Protein AF-V5GPA6-F1 (afdb_monomer_lite)

Radius of gyration: 21.25 Å; chains: 1; bounding box: 55×43×56 Å

Secondary structure (DSSP, 8-state):
-HHHHHHTTSEE-HHHHHHHHHHHHHHHHS-----THHHHHHHHHHHHHHHHHHHHTSS-S---EE-HHHHTTS-HHHHHHHHHHH-S-EE--SPPPTTS-----SSS-EES--SGGGGSHHHHHHHHHHHS----EEEE-TT----S--GGGTT-SEEEEEETTS--EEEEGGGGGGHHHHHTTS-EEEEEE-SSS-----EEEE--S--TT------HHHHHHHT-HHHHHHHHHH-TTTS-EEEE-

Sequence (249 aa):
KHAVTMFEVGKLCDETLDSFLAELEKVSVLDAEGEGEARRFFDHAVILRSTVLALRKLPSPGLDLVRLESLHSLDDATCMRLLQKKYKLLVSMAPLSKEVRPITSLLPPHLGPAVPEVNSLWFKLFLYHMTGYGPPSLLLTKGTTLKQLPRMFLGFTRLLVTSWLHEPAVIPVANILYVNAALQFSPVLIQAYGVHQPAQTYVIPFPLKSDPSTKIKEQPMDLLFKNHQAVRCLGEFVDLDHNCGYLTF

Structure (mmCIF, N/CA/C/O backbone):
data_AF-V5GPA6-F1
#
_entry.id   AF-V5GPA6-F1
#
loop_
_atom_site.group_PDB
_atom_site.id
_atom_site.type_symbol
_atom_site.label_atom_id
_atom_site.label_alt_id
_atom_site.label_comp_id
_atom_site.label_asym_id
_atom_site.label_entity_id
_atom_site.label_seq_id
_atom_site.pdbx_PDB_ins_code
_atom_site.Cartn_x
_atom_site.Cartn_y
_atom_site.Cartn_z
_atom_site.occupancy
_atom_site.B_iso_or_equiv
_atom_site.auth_seq_id
_atom_site.auth_comp_id
_atom_site.auth_asym_id
_atom_site.auth_atom_id
_atom_site.pdbx_PDB_model_num
ATOM 1 N N . LYS A 1 1 ? 2.666 23.229 15.588 1.00 41.00 1 LYS A N 1
ATOM 2 C CA . LYS A 1 1 ? 3.477 23.013 16.819 1.00 41.00 1 LYS A CA 1
ATOM 3 C C . LYS A 1 1 ? 2.686 22.352 17.961 1.00 41.00 1 LYS A C 1
ATOM 5 O O . LYS A 1 1 ? 3.273 21.507 18.609 1.00 41.00 1 LYS A O 1
ATOM 10 N N . HIS A 1 2 ? 1.391 22.641 18.171 1.00 45.56 2 HIS A N 1
ATOM 11 C CA . HIS A 1 2 ? 0.595 22.058 19.276 1.00 45.56 2 HIS A CA 1
ATOM 12 C C . HIS A 1 2 ? 0.147 20.588 19.082 1.00 45.56 2 HIS A C 1
ATOM 14 O O . HIS A 1 2 ? 0.104 19.826 20.042 1.00 45.56 2 HIS A O 1
ATOM 20 N N . ALA A 1 3 ? -0.136 20.149 17.848 1.00 45.59 3 ALA A N 1
ATOM 21 C CA . ALA A 1 3 ? -0.502 18.749 17.582 1.00 45.59 3 ALA A CA 1
ATOM 22 C C . ALA A 1 3 ? 0.648 17.753 17.852 1.00 45.59 3 ALA A C 1
ATOM 24 O O . ALA A 1 3 ? 0.406 16.634 18.293 1.00 45.59 3 ALA A O 1
ATOM 25 N N . VAL A 1 4 ? 1.900 18.178 17.634 1.00 50.91 4 VAL A N 1
ATOM 26 C CA . VAL A 1 4 ? 3.101 17.357 17.878 1.00 50.91 4 VAL A CA 1
ATOM 27 C C . VAL A 1 4 ? 3.295 17.121 19.378 1.00 50.91 4 VAL A C 1
ATOM 29 O O . VAL A 1 4 ? 3.476 15.980 19.787 1.00 50.91 4 VAL A O 1
ATOM 32 N N . THR A 1 5 ? 3.141 18.160 20.206 1.00 51.41 5 THR A N 1
ATOM 33 C CA . THR A 1 5 ? 3.241 18.056 21.673 1.00 51.41 5 THR A CA 1
ATOM 34 C C . THR A 1 5 ? 2.115 17.225 22.292 1.00 51.41 5 THR A C 1
ATOM 36 O O . THR A 1 5 ? 2.311 16.588 23.320 1.00 51.41 5 THR A O 1
ATOM 39 N N . MET A 1 6 ? 0.940 17.156 21.653 1.00 53.59 6 MET A N 1
ATOM 40 C CA . MET A 1 6 ? -0.154 16.288 22.110 1.00 53.59 6 MET A CA 1
ATOM 41 C C . MET A 1 6 ? 0.126 14.789 21.888 1.00 53.59 6 MET A C 1
ATOM 43 O O . MET A 1 6 ? -0.416 13.960 22.613 1.00 53.59 6 MET A O 1
ATOM 47 N N . PHE A 1 7 ? 1.004 14.427 20.944 1.00 53.22 7 PHE A N 1
ATOM 48 C CA . PHE A 1 7 ? 1.391 13.034 20.676 1.00 53.22 7 PHE A CA 1
ATOM 49 C C . PHE A 1 7 ? 2.706 12.612 21.363 1.00 53.22 7 PHE A C 1
ATOM 51 O O . PHE A 1 7 ? 3.092 11.443 21.290 1.00 53.22 7 PHE A O 1
ATOM 58 N N . GLU A 1 8 ? 3.394 13.528 22.057 1.00 55.75 8 GLU A N 1
ATOM 59 C CA . GLU A 1 8 ? 4.650 13.246 22.777 1.00 55.75 8 GLU A CA 1
ATOM 60 C C . GLU A 1 8 ? 4.466 12.244 23.924 1.00 55.75 8 GLU A C 1
ATOM 62 O O . GLU A 1 8 ? 5.378 11.480 24.229 1.00 55.75 8 GLU A O 1
ATOM 67 N N . VAL A 1 9 ? 3.264 12.175 24.504 1.00 59.88 9 VAL A N 1
ATOM 68 C CA . VAL A 1 9 ? 2.923 11.247 25.599 1.00 59.88 9 VAL A CA 1
ATOM 69 C C . VAL A 1 9 ? 2.728 9.803 25.097 1.00 59.88 9 VAL A C 1
ATOM 71 O O . VAL A 1 9 ? 2.604 8.869 25.884 1.00 59.88 9 VAL A O 1
ATOM 74 N N . GLY A 1 10 ? 2.707 9.587 23.776 1.00 71.31 10 GLY A N 1
ATOM 75 C CA . GLY A 1 10 ? 2.611 8.262 23.155 1.00 71.31 10 GLY A CA 1
ATOM 76 C C . GLY A 1 10 ? 1.201 7.661 23.100 1.00 71.31 10 GLY A C 1
ATOM 77 O O . GLY A 1 10 ? 1.005 6.637 22.445 1.00 71.31 10 GLY A O 1
ATOM 78 N N . LYS A 1 11 ? 0.208 8.304 23.724 1.00 84.69 11 LYS A N 1
ATOM 79 C CA . LYS A 1 11 ? -1.209 7.937 23.636 1.00 84.69 11 LYS A CA 1
ATOM 80 C C . LYS A 1 11 ? -2.104 9.180 23.650 1.00 84.69 11 LYS A C 1
ATOM 82 O O . LYS A 1 11 ? -1.973 10.013 24.541 1.00 84.69 11 LYS A O 1
ATOM 87 N N . LEU A 1 12 ? -3.066 9.238 22.731 1.00 86.25 12 LEU A N 1
ATOM 88 C CA . LEU A 1 12 ? -4.236 10.115 22.800 1.00 86.25 12 LEU A CA 1
ATOM 89 C C . LEU A 1 12 ? -5.482 9.277 23.083 1.00 86.25 12 LEU A C 1
ATOM 91 O O . LEU A 1 12 ? -5.714 8.273 22.410 1.00 86.25 12 LEU A O 1
ATOM 95 N N . CYS A 1 13 ? -6.252 9.683 24.089 1.00 86.88 13 CYS A N 1
ATOM 96 C CA . CYS A 1 13 ? -7.505 9.029 24.452 1.00 86.88 13 CYS A CA 1
ATOM 97 C C . CYS A 1 13 ? -8.682 9.652 23.689 1.00 86.88 13 CYS A C 1
ATOM 99 O O . CYS A 1 13 ? -8.580 10.792 23.235 1.00 86.88 13 CYS A O 1
ATOM 101 N N . ASP A 1 14 ? -9.815 8.951 23.632 1.00 85.75 14 ASP A N 1
ATOM 102 C CA . ASP A 1 14 ? -11.047 9.450 22.992 1.00 85.75 14 ASP A CA 1
ATOM 103 C C . ASP A 1 14 ? -11.449 10.866 23.460 1.00 85.75 14 ASP A C 1
ATOM 105 O O . ASP A 1 14 ? -11.796 11.720 22.648 1.00 85.75 14 ASP A O 1
ATOM 109 N N . GLU A 1 15 ? -11.289 11.158 24.755 1.00 86.50 15 GLU A N 1
ATOM 110 C CA . GLU A 1 15 ? -11.633 12.452 25.365 1.00 86.50 15 GLU A CA 1
ATOM 111 C C . GLU A 1 15 ? -10.812 13.635 24.822 1.00 86.50 15 GLU A C 1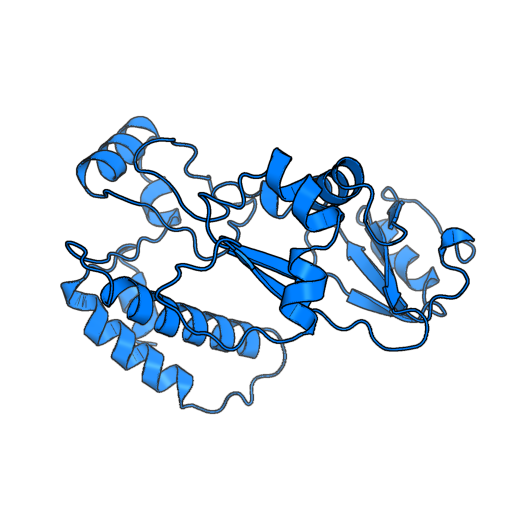
ATOM 113 O O . GLU A 1 15 ? -11.306 14.759 24.740 1.00 86.50 15 GLU A O 1
ATOM 118 N N . THR A 1 16 ? -9.546 13.411 24.452 1.00 86.94 16 THR A N 1
ATOM 119 C CA . THR A 1 16 ? -8.654 14.470 23.943 1.00 86.94 16 THR A CA 1
ATOM 120 C C . THR A 1 16 ? -8.640 14.546 22.418 1.00 86.94 16 THR A C 1
ATOM 122 O O . THR A 1 16 ? -8.023 15.443 21.835 1.00 86.94 16 THR A O 1
ATOM 125 N N . LEU A 1 17 ? -9.350 13.630 21.760 1.00 87.12 17 LEU A N 1
ATOM 126 C CA . LEU A 1 17 ? -9.347 13.457 20.318 1.00 87.12 17 LEU A CA 1
ATOM 127 C C . LEU A 1 17 ? -10.033 14.617 19.588 1.00 87.12 17 LEU A C 1
ATOM 129 O O . LEU A 1 17 ? -9.590 14.994 18.508 1.00 87.12 17 LEU A O 1
ATOM 133 N N . ASP A 1 18 ? -11.049 15.242 20.188 1.00 87.31 18 ASP A N 1
ATOM 134 C CA . ASP A 1 18 ? -11.727 16.413 19.612 1.00 87.31 18 ASP A CA 1
ATOM 135 C C . ASP A 1 18 ? -10.795 17.627 19.489 1.00 87.31 18 ASP A C 1
ATOM 137 O O . ASP A 1 18 ? -10.755 18.284 18.447 1.00 87.31 18 ASP A O 1
ATOM 141 N N . SER A 1 19 ? -9.968 17.873 20.510 1.00 87.00 19 SER A N 1
ATOM 142 C CA . SER A 1 19 ? -8.935 18.918 20.472 1.00 87.00 19 SER A CA 1
ATOM 143 C C . SER A 1 19 ? -7.897 18.627 19.384 1.00 87.00 19 SER A C 1
ATOM 145 O O . SER A 1 19 ? -7.525 19.505 18.603 1.00 87.00 19 SER A O 1
ATOM 147 N N . PHE A 1 20 ? -7.476 17.365 19.271 1.00 85.44 20 PHE A N 1
ATOM 148 C CA . PHE A 1 20 ? -6.543 16.933 18.235 1.00 85.44 20 PHE A CA 1
ATOM 149 C C . PHE A 1 20 ? -7.119 17.096 16.819 1.00 85.44 20 PHE A C 1
ATOM 151 O O . PHE A 1 20 ? -6.431 17.595 15.928 1.00 85.44 20 PHE A O 1
ATOM 158 N N . LEU A 1 21 ? -8.387 16.734 16.605 1.00 87.19 21 LEU A N 1
ATOM 159 C CA . LEU A 1 21 ? -9.072 16.893 15.321 1.00 87.19 21 LEU A CA 1
ATOM 160 C C . LEU A 1 21 ? -9.226 18.366 14.926 1.00 87.19 21 LEU A C 1
ATOM 162 O O . LEU A 1 21 ? -9.038 18.690 13.752 1.00 87.19 21 LEU A O 1
ATOM 166 N N . ALA A 1 22 ? -9.506 19.251 15.887 1.00 85.75 22 ALA A N 1
ATOM 167 C CA . ALA A 1 22 ? -9.566 20.693 15.657 1.00 85.75 22 ALA A CA 1
ATOM 168 C C . ALA A 1 22 ? -8.197 21.273 15.259 1.00 85.75 22 ALA A C 1
ATOM 170 O O . ALA A 1 22 ? -8.113 22.142 14.391 1.00 85.75 22 ALA A O 1
ATOM 171 N N . GLU A 1 23 ? -7.105 20.779 15.848 1.00 83.62 23 GLU A N 1
ATOM 172 C CA . GLU A 1 23 ? -5.751 21.161 15.435 1.00 83.62 23 GLU A CA 1
ATOM 173 C C . GLU A 1 23 ? -5.387 20.613 14.047 1.00 83.62 23 GLU A C 1
ATOM 175 O O . GLU A 1 23 ? -4.811 21.342 13.239 1.00 83.62 23 GLU A O 1
ATOM 180 N N . LEU A 1 24 ? -5.751 19.364 13.732 1.00 82.31 24 LEU A N 1
ATOM 181 C CA . LEU A 1 24 ? -5.548 18.787 12.396 1.00 82.31 24 LEU A CA 1
ATOM 182 C C . LEU A 1 24 ? -6.337 19.534 11.315 1.00 82.31 24 LEU A C 1
ATOM 184 O O . LEU A 1 24 ? -5.858 19.679 10.192 1.00 82.31 24 LEU A O 1
ATOM 188 N N . GLU A 1 25 ? -7.524 20.037 11.643 1.00 81.75 25 GLU A N 1
ATOM 189 C CA . GLU A 1 25 ? -8.343 20.818 10.718 1.00 81.75 25 GLU A CA 1
ATOM 190 C C . GLU A 1 25 ? -7.657 22.123 10.305 1.00 81.75 25 GLU A C 1
ATOM 192 O O . GLU A 1 25 ? -7.614 22.443 9.118 1.00 81.75 25 GLU A O 1
ATOM 197 N N . LYS A 1 26 ? -7.004 22.817 11.243 1.00 78.44 26 LYS A N 1
ATOM 198 C CA . LYS A 1 26 ? -6.210 24.018 10.935 1.00 78.44 26 LYS A CA 1
ATOM 199 C C . LYS A 1 26 ? -5.084 23.715 9.947 1.00 78.44 26 LYS A C 1
ATOM 201 O O . LYS A 1 26 ? -4.825 24.513 9.057 1.00 78.44 26 LYS A O 1
ATOM 206 N N . VAL A 1 27 ? -4.442 22.553 10.078 1.00 69.75 27 VAL A N 1
ATOM 207 C CA . VAL A 1 27 ? -3.374 22.100 9.170 1.00 69.75 27 VAL A CA 1
ATOM 208 C C . VAL A 1 27 ? -3.927 21.745 7.785 1.00 69.75 27 VAL A C 1
ATOM 210 O O . VAL A 1 27 ? -3.243 21.967 6.797 1.00 69.75 27 VAL A O 1
ATOM 213 N N . SER A 1 28 ? -5.165 21.247 7.693 1.00 61.53 28 SER A N 1
ATOM 214 C CA . SER A 1 28 ? -5.804 20.918 6.408 1.00 61.53 28 SER A CA 1
ATOM 215 C C . SER A 1 28 ? -6.277 22.131 5.598 1.00 61.53 28 SER A C 1
ATOM 217 O O . SER A 1 28 ? -6.467 22.014 4.392 1.00 61.53 28 SER A O 1
ATOM 219 N N . VAL A 1 29 ? -6.477 23.280 6.254 1.00 58.72 29 VAL A N 1
ATOM 220 C CA . VAL A 1 29 ? -6.952 24.530 5.629 1.00 58.72 29 VAL A CA 1
ATOM 221 C C . VAL A 1 29 ? -5.792 25.430 5.186 1.00 58.72 29 VAL A C 1
ATOM 223 O O . VAL A 1 29 ? -5.964 26.255 4.295 1.00 58.72 29 VAL A O 1
ATOM 226 N N . LEU A 1 30 ? -4.610 25.274 5.788 1.00 56.81 30 LEU A N 1
ATOM 227 C CA . LEU A 1 30 ? -3.414 26.035 5.433 1.00 56.81 30 LEU A CA 1
ATOM 228 C C . LEU A 1 30 ? -2.749 25.407 4.200 1.00 56.81 30 LEU A C 1
ATOM 230 O O . LEU A 1 30 ? -2.071 24.392 4.317 1.00 56.81 30 LEU A O 1
ATOM 234 N N . ASP A 1 31 ? -3.008 26.013 3.042 1.00 53.94 31 ASP A N 1
ATOM 235 C CA . ASP A 1 31 ? -2.318 25.901 1.753 1.00 53.94 31 ASP A CA 1
ATOM 236 C C . ASP A 1 31 ? -1.343 24.721 1.588 1.00 53.94 31 ASP A C 1
ATOM 238 O O . ASP A 1 31 ? -0.191 24.737 2.029 1.00 53.94 31 ASP A O 1
ATOM 242 N N . ALA A 1 32 ? -1.791 23.717 0.829 1.00 53.75 32 ALA A N 1
ATOM 243 C CA . ALA A 1 32 ? -0.979 22.624 0.297 1.00 53.75 32 ALA A CA 1
ATOM 244 C C . ALA A 1 32 ? -0.010 23.097 -0.816 1.00 53.75 32 ALA A C 1
ATOM 246 O O . ALA A 1 32 ? 0.116 22.455 -1.857 1.00 53.75 32 ALA A O 1
ATOM 247 N N . GLU A 1 33 ? 0.689 24.213 -0.598 1.00 53.75 33 GLU A N 1
ATOM 248 C CA . GLU A 1 33 ? 1.762 24.739 -1.457 1.00 53.75 33 GLU A CA 1
ATOM 249 C C . GLU A 1 33 ? 3.128 24.088 -1.159 1.00 53.75 33 GLU A C 1
ATOM 251 O O . GLU A 1 33 ? 4.176 24.552 -1.598 1.00 53.75 33 GLU A O 1
ATOM 256 N N . GLY A 1 34 ? 3.147 22.988 -0.403 1.00 55.41 34 GLY A N 1
ATOM 257 C CA . GLY A 1 34 ? 4.349 22.181 -0.223 1.00 55.41 34 GLY A CA 1
ATOM 258 C C . GLY A 1 34 ? 4.622 21.312 -1.453 1.00 55.41 34 GLY A C 1
ATOM 259 O O . GLY A 1 34 ? 3.761 20.546 -1.881 1.00 55.41 34 GLY A O 1
ATOM 260 N N . GLU A 1 35 ? 5.837 21.361 -1.995 1.00 56.78 35 GLU A N 1
ATOM 261 C CA . GLU A 1 35 ? 6.323 20.349 -2.938 1.00 56.78 35 GLU A CA 1
ATOM 262 C C . GLU A 1 35 ? 6.959 19.164 -2.184 1.00 56.78 35 GLU A C 1
ATOM 264 O O . GLU A 1 35 ? 7.537 19.315 -1.105 1.00 56.78 35 GLU A O 1
ATOM 269 N N . GLY A 1 36 ? 6.860 17.956 -2.746 1.00 69.44 36 GLY A N 1
ATOM 270 C CA . GLY A 1 36 ? 7.581 16.780 -2.246 1.00 69.44 36 GLY A CA 1
ATOM 271 C C . GLY A 1 36 ? 7.049 16.193 -0.930 1.00 69.44 36 GLY A C 1
ATOM 272 O O . GLY A 1 36 ? 5.864 15.884 -0.804 1.00 69.44 36 GLY A O 1
ATOM 273 N N . GLU A 1 37 ? 7.946 15.962 0.032 1.00 65.44 37 GLU A N 1
ATOM 274 C CA . GLU A 1 37 ? 7.661 15.240 1.285 1.00 65.44 37 GLU A CA 1
ATOM 275 C C . GLU A 1 37 ? 6.663 15.973 2.187 1.00 65.44 37 GLU A C 1
ATOM 277 O O . GLU A 1 37 ? 5.815 15.335 2.808 1.00 65.44 37 GLU A O 1
ATOM 282 N N . ALA A 1 38 ? 6.701 17.309 2.207 1.00 68.56 38 ALA A N 1
ATOM 283 C CA . ALA A 1 38 ? 5.784 18.118 3.005 1.00 68.56 38 ALA A CA 1
ATOM 284 C C . ALA A 1 38 ? 4.322 17.835 2.634 1.00 68.56 38 ALA A C 1
ATOM 286 O O . ALA A 1 38 ? 3.507 17.560 3.513 1.00 68.56 38 ALA A O 1
ATOM 287 N N . ARG A 1 39 ? 4.008 17.797 1.331 1.00 73.75 39 ARG A N 1
ATOM 288 C CA . ARG A 1 39 ? 2.668 17.463 0.825 1.00 73.75 39 ARG A CA 1
ATOM 289 C C . ARG A 1 39 ? 2.192 16.093 1.285 1.00 73.75 39 ARG A C 1
ATOM 291 O O . ARG A 1 39 ? 1.044 15.955 1.684 1.00 73.75 39 ARG A O 1
ATOM 298 N N . ARG A 1 40 ? 3.082 15.096 1.290 1.00 73.88 40 ARG A N 1
ATOM 299 C CA . ARG A 1 40 ? 2.743 13.742 1.751 1.00 73.88 40 ARG A CA 1
ATOM 300 C C . ARG A 1 40 ? 2.322 13.751 3.217 1.00 73.88 40 ARG A C 1
ATOM 302 O O . ARG A 1 40 ? 1.331 13.121 3.568 1.00 73.88 40 ARG A O 1
ATOM 309 N N . PHE A 1 41 ? 3.027 14.495 4.071 1.00 75.25 41 PHE A N 1
ATOM 310 C CA . PHE A 1 41 ? 2.633 14.636 5.475 1.00 75.25 41 PHE A CA 1
ATOM 311 C C . PHE A 1 41 ? 1.266 15.312 5.634 1.00 75.25 41 PHE A C 1
ATOM 313 O O . PHE A 1 41 ? 0.487 14.888 6.489 1.00 75.25 41 PHE A O 1
ATOM 320 N N . PHE A 1 42 ? 0.941 16.301 4.794 1.00 79.00 42 PHE A N 1
ATOM 321 C CA . PHE A 1 42 ? -0.400 16.895 4.758 1.00 79.00 42 PHE A CA 1
ATOM 322 C C . PHE A 1 42 ? -1.464 15.878 4.338 1.00 79.00 42 PHE A C 1
ATOM 324 O O . PHE A 1 42 ? -2.462 15.720 5.042 1.00 79.00 42 PHE A O 1
ATOM 331 N N . ASP A 1 43 ? -1.231 15.133 3.256 1.00 78.69 43 ASP A N 1
ATOM 332 C CA . ASP A 1 43 ? -2.151 14.093 2.785 1.00 78.69 43 ASP A CA 1
ATOM 333 C C . ASP A 1 43 ? -2.385 13.036 3.879 1.00 78.69 43 ASP A C 1
ATOM 335 O O . ASP A 1 43 ? -3.525 12.674 4.175 1.00 78.69 43 ASP A O 1
ATOM 339 N N . HIS A 1 44 ? -1.324 12.599 4.566 1.00 82.00 44 HIS A N 1
ATOM 340 C CA . HIS A 1 44 ? -1.425 11.683 5.703 1.00 82.00 44 HIS A CA 1
ATOM 341 C C . HIS A 1 44 ? -2.231 12.268 6.868 1.00 82.00 44 HIS A C 1
ATOM 343 O O . HIS A 1 44 ? -3.049 11.558 7.452 1.00 82.00 44 HIS A O 1
ATOM 349 N N . ALA A 1 45 ? -2.049 13.549 7.198 1.00 82.38 45 ALA A N 1
ATOM 350 C CA . ALA A 1 45 ? -2.807 14.221 8.252 1.00 82.38 45 ALA A CA 1
ATOM 351 C C . ALA A 1 45 ? -4.308 14.303 7.920 1.00 82.38 45 ALA A C 1
ATOM 353 O O . ALA A 1 45 ? -5.153 14.031 8.777 1.00 82.38 45 ALA A O 1
ATOM 354 N N . VAL A 1 46 ? -4.648 14.612 6.665 1.00 83.62 46 VAL A N 1
ATOM 355 C CA . VAL A 1 46 ? -6.035 14.647 6.176 1.00 83.62 46 VAL A CA 1
ATOM 356 C C . VAL A 1 46 ? -6.661 13.252 6.210 1.00 83.62 46 VAL A C 1
ATOM 358 O O . VAL A 1 46 ? -7.782 13.092 6.700 1.00 83.62 46 VAL A O 1
ATOM 361 N N . ILE A 1 47 ? -5.941 12.226 5.746 1.00 85.19 47 ILE A N 1
ATOM 362 C CA . ILE A 1 47 ? -6.405 10.832 5.771 1.00 85.19 47 ILE A CA 1
ATOM 363 C C . ILE A 1 47 ? -6.606 10.355 7.213 1.00 85.19 47 ILE A C 1
ATOM 365 O O . ILE A 1 47 ? -7.635 9.744 7.513 1.00 85.19 47 ILE A O 1
ATOM 369 N N . LEU A 1 48 ? -5.676 10.667 8.121 1.00 86.94 48 LEU A N 1
ATOM 370 C CA . LEU A 1 48 ? -5.795 10.354 9.545 1.00 86.94 48 LEU A CA 1
ATOM 371 C C . LEU A 1 48 ? -7.050 10.995 10.145 1.00 86.94 48 LEU A C 1
ATOM 373 O O . LEU A 1 48 ? -7.850 10.293 10.761 1.00 86.94 48 LEU A O 1
ATOM 377 N N . ARG A 1 49 ? -7.278 12.294 9.906 1.00 87.31 49 ARG A N 1
ATOM 378 C CA . ARG A 1 49 ? -8.476 13.010 10.377 1.00 87.31 49 ARG A CA 1
ATOM 379 C C . ARG A 1 49 ? -9.758 12.342 9.880 1.00 87.31 49 ARG A C 1
ATOM 381 O O . ARG A 1 49 ? -10.639 12.027 10.678 1.00 87.31 49 ARG A O 1
ATOM 388 N N . SER A 1 50 ? -9.856 12.100 8.574 1.00 87.81 50 SER A N 1
ATOM 389 C CA . SER A 1 50 ? -11.018 11.448 7.959 1.00 87.81 50 SER A CA 1
ATOM 390 C C . SER A 1 50 ? -11.258 10.045 8.515 1.00 87.81 50 SER A C 1
ATOM 392 O O . SER A 1 50 ? -12.402 9.677 8.774 1.00 87.81 50 SER A O 1
ATOM 394 N N . THR A 1 51 ? -10.191 9.281 8.756 1.00 87.94 51 THR A N 1
ATOM 395 C CA . THR A 1 51 ? -10.284 7.920 9.301 1.00 87.94 51 THR A CA 1
ATOM 396 C C . THR A 1 51 ? -10.753 7.927 10.749 1.00 87.94 51 THR A C 1
ATOM 398 O O . THR A 1 51 ? -11.674 7.193 11.092 1.00 87.94 51 THR A O 1
ATOM 401 N N . VAL A 1 52 ? -10.194 8.802 11.587 1.00 89.75 52 VAL A N 1
ATOM 402 C CA . VAL A 1 52 ? -10.625 8.977 12.980 1.00 89.75 52 VAL A CA 1
ATOM 403 C C . VAL A 1 52 ? -12.107 9.358 13.045 1.00 89.75 52 VAL A C 1
ATOM 405 O O . VAL A 1 52 ? -12.872 8.750 13.793 1.00 89.75 52 VAL A O 1
ATOM 408 N N . LEU A 1 53 ? -12.543 10.309 12.213 1.00 89.25 53 LEU A N 1
ATOM 409 C CA . LEU A 1 53 ? -13.951 10.705 12.121 1.00 89.25 53 LEU A CA 1
ATOM 410 C C . LEU A 1 53 ? -14.854 9.562 11.643 1.00 89.25 53 LEU A C 1
ATOM 412 O O . LEU A 1 53 ? -15.975 9.434 12.126 1.00 89.25 53 LEU A O 1
ATOM 416 N N . ALA A 1 54 ? -14.399 8.739 10.696 1.00 88.19 54 ALA A N 1
ATOM 417 C CA . ALA A 1 54 ? -15.155 7.587 10.215 1.00 88.19 54 ALA A CA 1
ATOM 418 C C . ALA A 1 54 ? -15.288 6.501 11.293 1.00 88.19 54 ALA A C 1
ATOM 420 O O . ALA A 1 54 ? -16.390 6.008 11.524 1.00 88.19 54 ALA A O 1
ATOM 421 N N . LEU A 1 55 ? -14.198 6.178 11.994 1.00 87.88 55 LEU A N 1
ATOM 422 C CA . LEU A 1 55 ? -14.189 5.178 13.062 1.00 87.88 55 LEU A CA 1
ATOM 423 C C . LEU A 1 55 ? -15.076 5.589 14.245 1.00 87.88 55 LEU A C 1
ATOM 425 O O . LEU A 1 55 ? -15.800 4.750 14.769 1.00 87.88 55 LEU A O 1
ATOM 429 N N . ARG A 1 56 ? -15.109 6.876 14.618 1.00 88.50 56 ARG A N 1
ATOM 430 C CA . ARG A 1 56 ? -15.990 7.374 15.696 1.00 88.50 56 ARG A CA 1
ATOM 431 C C . ARG A 1 56 ? -17.480 7.333 15.358 1.00 88.50 56 ARG A C 1
ATOM 433 O O . ARG A 1 56 ? -18.301 7.352 16.267 1.00 88.50 56 ARG A O 1
ATOM 440 N N . LYS A 1 57 ? -17.854 7.265 14.074 1.00 87.31 57 LYS A N 1
ATOM 441 C CA . LYS A 1 57 ? -19.261 7.064 13.673 1.00 87.31 57 LYS A CA 1
ATOM 442 C C . LYS A 1 57 ? -19.739 5.636 13.932 1.00 87.31 57 LYS A C 1
ATOM 444 O O . LYS A 1 57 ? -20.945 5.403 13.948 1.00 87.31 57 LYS A O 1
ATOM 449 N N . LEU A 1 58 ? -18.820 4.684 14.097 1.00 84.88 58 LEU A N 1
ATOM 450 C CA . LEU A 1 58 ? -19.169 3.312 14.437 1.00 84.88 58 LEU A CA 1
ATOM 451 C C . LEU A 1 58 ? -19.607 3.240 15.908 1.00 84.88 58 LEU A C 1
ATOM 453 O O . LEU A 1 58 ? -19.020 3.921 16.752 1.00 84.88 58 LEU A O 1
ATOM 457 N N . PRO A 1 59 ? -20.592 2.390 16.244 1.00 80.62 59 PRO A N 1
ATOM 458 C CA . PRO A 1 59 ? -21.006 2.167 17.624 1.00 80.62 59 PRO A CA 1
ATOM 459 C C . PRO A 1 59 ? -19.877 1.454 18.383 1.00 80.62 59 PRO A C 1
ATOM 461 O O . PRO A 1 59 ? -19.780 0.228 18.395 1.00 80.62 59 PRO A O 1
ATOM 464 N N . SER A 1 60 ? -18.983 2.235 18.985 1.00 79.75 60 SER A N 1
ATOM 465 C CA . SER A 1 60 ? -17.774 1.765 19.660 1.00 79.75 60 SER A CA 1
ATOM 466 C C . SER A 1 60 ? -17.628 2.432 21.035 1.00 79.75 60 SER A C 1
ATOM 468 O O . SER A 1 60 ? -18.158 3.521 21.245 1.00 79.75 60 SER A O 1
ATOM 470 N N . PRO A 1 61 ? -16.942 1.789 22.000 1.00 79.69 61 PRO A N 1
ATOM 471 C CA . PRO A 1 61 ? -16.784 2.320 23.357 1.00 79.69 61 PRO A CA 1
ATOM 472 C C . PRO A 1 61 ? -15.787 3.492 23.466 1.00 79.69 61 PRO A C 1
ATOM 474 O O . PRO A 1 61 ? -15.525 3.938 24.579 1.00 79.69 61 PRO A O 1
ATOM 477 N N . GLY A 1 62 ? -15.213 3.951 22.349 1.00 87.56 62 GLY A N 1
ATOM 478 C CA . GLY A 1 62 ? -14.194 5.002 22.282 1.00 87.56 62 GLY A CA 1
ATOM 479 C C . GLY A 1 62 ? -13.042 4.626 21.346 1.00 87.56 62 GLY A C 1
ATOM 480 O O . GLY A 1 62 ? -12.839 3.446 21.039 1.00 87.56 62 GLY A O 1
ATOM 481 N N . LEU A 1 63 ? -12.291 5.630 20.889 1.00 91.12 63 LEU A N 1
ATOM 482 C CA . LEU A 1 63 ? -11.136 5.471 20.008 1.00 91.12 63 LEU A CA 1
ATOM 483 C C . LEU A 1 63 ? -9.884 6.104 20.623 1.00 91.12 63 LEU A C 1
ATOM 485 O O . LEU A 1 63 ? -9.851 7.301 20.889 1.00 91.12 63 LEU A O 1
ATOM 489 N N . ASP A 1 64 ? -8.823 5.311 20.751 1.00 91.19 64 ASP A N 1
ATOM 490 C CA . ASP A 1 64 ? -7.522 5.785 21.218 1.00 91.19 64 ASP A CA 1
ATOM 491 C C . ASP A 1 64 ? -6.492 5.714 20.083 1.00 91.19 64 ASP A C 1
ATOM 493 O O . ASP A 1 64 ? -6.424 4.724 19.351 1.00 91.19 64 ASP A O 1
ATOM 497 N N . LEU A 1 65 ? -5.642 6.736 19.967 1.00 89.44 65 LEU A N 1
ATOM 498 C CA . LEU A 1 65 ? -4.473 6.712 19.086 1.00 89.44 65 LEU A CA 1
ATOM 499 C C . LEU A 1 65 ? -3.234 6.391 19.916 1.00 89.44 65 LEU A C 1
ATOM 501 O O . LEU A 1 65 ? -2.901 7.113 20.856 1.00 89.44 65 LEU A O 1
ATOM 505 N N . VAL A 1 66 ? -2.538 5.312 19.564 1.00 86.56 66 VAL A N 1
ATOM 506 C CA . VAL A 1 66 ? -1.341 4.855 20.278 1.00 86.56 66 VAL A CA 1
ATOM 507 C C . VAL A 1 66 ? -0.144 4.904 19.347 1.00 86.56 66 VAL A C 1
ATOM 509 O O . VAL A 1 66 ? -0.168 4.365 18.242 1.00 86.56 66 VAL A O 1
ATOM 512 N N . ARG A 1 67 ? 0.930 5.524 19.824 1.00 83.69 67 ARG A N 1
ATOM 513 C CA . ARG A 1 67 ? 2.228 5.515 19.168 1.00 83.69 67 ARG A CA 1
ATOM 514 C C . ARG A 1 67 ? 2.929 4.191 19.458 1.00 83.69 67 ARG A C 1
ATOM 516 O O . ARG A 1 67 ? 3.217 3.899 20.619 1.00 83.69 67 ARG A O 1
ATOM 523 N N . LEU A 1 68 ? 3.247 3.408 18.432 1.00 79.69 68 LEU A N 1
ATOM 524 C CA . LEU A 1 68 ? 3.821 2.073 18.623 1.00 79.69 68 LEU A CA 1
ATOM 525 C C . LEU A 1 68 ? 5.199 2.114 19.311 1.00 79.69 68 LEU A C 1
ATOM 527 O O . LEU A 1 68 ? 5.502 1.255 20.140 1.00 79.69 68 LEU A O 1
ATOM 531 N N . GLU A 1 69 ? 6.002 3.154 19.078 1.00 80.50 69 GLU A N 1
ATOM 532 C CA . GLU A 1 69 ? 7.295 3.343 19.750 1.00 80.50 69 GLU A CA 1
ATOM 533 C C . GLU A 1 69 ? 7.151 3.525 21.267 1.00 80.50 69 GLU A C 1
ATOM 535 O O . GLU A 1 69 ? 8.042 3.135 22.015 1.00 80.50 69 GLU A O 1
ATOM 540 N N . SER A 1 70 ? 6.018 4.044 21.757 1.00 82.50 70 SER A N 1
ATOM 541 C CA . SER A 1 70 ? 5.795 4.175 23.206 1.00 82.50 70 SER A CA 1
ATOM 542 C C . SER A 1 70 ? 5.680 2.815 23.906 1.00 82.50 70 SER A C 1
ATOM 544 O O . SER A 1 70 ? 6.078 2.667 25.064 1.00 82.50 70 SER A O 1
ATOM 546 N N . LEU A 1 71 ? 5.212 1.797 23.176 1.00 81.56 71 LEU A N 1
ATOM 547 C CA . LEU A 1 71 ? 5.070 0.429 23.668 1.00 81.56 71 LEU A CA 1
ATOM 548 C C . LEU A 1 71 ? 6.395 -0.343 23.670 1.00 81.56 71 LEU A C 1
ATOM 550 O O . LEU A 1 71 ? 6.477 -1.373 24.328 1.00 81.56 71 LEU A O 1
ATOM 554 N N . HIS A 1 72 ? 7.441 0.151 22.994 1.00 79.31 72 HIS A N 1
ATOM 555 C CA . HIS A 1 72 ? 8.750 -0.519 22.947 1.00 79.31 72 HIS A CA 1
ATOM 556 C C . HIS A 1 72 ? 9.478 -0.516 24.297 1.00 79.31 72 HIS A C 1
ATOM 558 O O . HIS A 1 72 ? 10.398 -1.302 24.499 1.00 79.31 72 HIS A O 1
ATOM 564 N N . SER A 1 73 ? 9.070 0.358 25.221 1.00 80.19 73 SER A N 1
ATOM 565 C CA . SER A 1 73 ? 9.576 0.359 26.597 1.00 80.19 73 SER A CA 1
ATOM 566 C C . SER A 1 73 ? 9.126 -0.867 27.405 1.00 80.19 73 SER A C 1
ATOM 568 O O . SER A 1 73 ? 9.721 -1.170 28.438 1.00 80.19 73 SER A O 1
ATOM 570 N N . LEU A 1 74 ? 8.085 -1.568 26.944 1.00 83.75 74 LEU A N 1
ATOM 571 C CA . LEU A 1 74 ? 7.520 -2.746 27.590 1.00 83.75 74 LEU A CA 1
ATOM 572 C C . LEU A 1 74 ? 8.083 -4.029 26.970 1.00 83.75 74 LEU A C 1
ATOM 574 O O . LEU A 1 74 ? 8.366 -4.097 25.774 1.00 83.75 74 LEU A O 1
ATOM 578 N N . ASP A 1 75 ? 8.182 -5.081 27.779 1.00 86.12 75 ASP A N 1
ATOM 579 C CA . ASP A 1 75 ? 8.385 -6.434 27.272 1.00 86.12 75 ASP A CA 1
ATOM 580 C C . ASP A 1 75 ? 7.134 -6.939 26.529 1.00 86.12 75 ASP A C 1
ATOM 582 O O . ASP A 1 75 ? 6.013 -6.479 26.773 1.00 86.12 75 ASP A O 1
ATOM 586 N N . ASP A 1 76 ? 7.316 -7.918 25.639 1.00 83.62 76 ASP A N 1
ATOM 587 C CA . ASP A 1 76 ? 6.235 -8.435 24.787 1.00 83.62 76 ASP A CA 1
ATOM 588 C C . ASP A 1 76 ? 5.041 -8.947 25.586 1.00 83.62 76 ASP A C 1
ATOM 590 O O . ASP A 1 76 ? 3.896 -8.661 25.237 1.00 83.62 76 ASP A O 1
ATOM 594 N N . ALA A 1 77 ? 5.284 -9.675 26.678 1.00 87.19 77 ALA A N 1
ATOM 595 C CA . ALA A 1 77 ? 4.211 -10.255 27.474 1.00 87.19 77 ALA A CA 1
ATOM 596 C C . ALA A 1 77 ? 3.376 -9.158 28.152 1.00 87.19 77 ALA A C 1
ATOM 598 O O . ALA A 1 77 ? 2.141 -9.211 28.145 1.00 87.19 77 ALA A O 1
ATOM 599 N N . THR A 1 78 ? 4.030 -8.129 28.694 1.00 88.38 78 THR A N 1
ATOM 600 C CA . THR A 1 78 ? 3.345 -6.979 29.294 1.00 88.38 78 THR A CA 1
ATOM 601 C C . THR A 1 78 ? 2.605 -6.144 28.259 1.00 88.38 78 THR A C 1
ATOM 603 O O . THR A 1 78 ? 1.444 -5.796 28.498 1.00 88.38 78 THR A O 1
ATOM 606 N N . CYS A 1 79 ? 3.232 -5.852 27.117 1.00 87.88 79 CYS A N 1
ATOM 607 C CA . CYS A 1 79 ? 2.608 -5.128 26.011 1.00 87.88 79 CYS A CA 1
ATOM 608 C C . CYS A 1 79 ? 1.340 -5.853 25.548 1.00 87.88 79 CYS A C 1
ATOM 610 O O . CYS A 1 79 ? 0.256 -5.267 25.513 1.00 87.88 79 CYS A O 1
ATOM 612 N N . MET A 1 80 ? 1.439 -7.163 25.321 1.00 87.06 80 MET A N 1
ATOM 613 C CA . MET A 1 80 ? 0.311 -7.971 24.880 1.00 87.06 80 MET A CA 1
ATOM 614 C C . MET A 1 80 ? -0.833 -8.005 25.888 1.00 87.06 80 MET A C 1
ATOM 616 O O . MET A 1 80 ? -1.991 -7.791 25.526 1.00 87.06 80 MET A O 1
ATOM 620 N N . ARG A 1 81 ? -0.519 -8.200 27.172 1.00 89.00 81 ARG A N 1
ATOM 621 C CA . ARG A 1 81 ? -1.520 -8.179 28.244 1.00 89.00 81 ARG A CA 1
ATOM 622 C C . ARG A 1 81 ? -2.212 -6.819 28.353 1.00 89.00 81 ARG A C 1
ATOM 624 O O . ARG A 1 81 ? -3.411 -6.764 28.621 1.00 89.00 81 ARG A O 1
ATOM 631 N N . LEU A 1 82 ? -1.477 -5.722 28.158 1.00 89.62 82 LEU A N 1
ATOM 632 C CA . LEU A 1 82 ? -2.039 -4.372 28.153 1.00 89.62 82 LEU A CA 1
ATOM 633 C C . LEU A 1 82 ? -3.008 -4.192 26.985 1.00 89.62 82 LEU A C 1
ATOM 635 O O . LEU A 1 82 ? -4.128 -3.727 27.208 1.00 89.62 82 LEU A O 1
ATOM 639 N N . LEU A 1 83 ? -2.594 -4.575 25.774 1.00 89.50 83 LEU A N 1
ATOM 640 C CA . LEU A 1 83 ? -3.411 -4.439 24.570 1.00 89.50 83 LEU A CA 1
ATOM 641 C C . LEU A 1 83 ? -4.701 -5.256 24.680 1.00 89.50 83 LEU A C 1
ATOM 643 O O . LEU A 1 83 ? -5.777 -4.705 24.477 1.00 89.50 83 LEU A O 1
ATOM 647 N N . GLN A 1 84 ? -4.610 -6.519 25.104 1.00 90.56 84 GLN A N 1
ATOM 648 C CA . GLN A 1 84 ? -5.767 -7.403 25.298 1.00 90.56 84 GLN A CA 1
ATOM 649 C C . GLN A 1 84 ? -6.737 -6.905 26.368 1.00 90.56 84 GLN A C 1
ATOM 651 O O . GLN A 1 84 ? -7.946 -7.077 26.244 1.00 90.56 84 GLN A O 1
ATOM 656 N N . LYS A 1 85 ? -6.217 -6.294 27.438 1.00 90.88 85 LYS A N 1
ATOM 657 C CA . LYS A 1 85 ? -7.054 -5.787 28.528 1.00 90.88 85 LYS A CA 1
ATOM 658 C C . LYS A 1 85 ? -7.773 -4.491 28.156 1.00 90.88 85 LYS A C 1
ATOM 660 O O . LYS A 1 85 ? -8.880 -4.265 28.638 1.00 90.88 85 LYS A O 1
ATOM 665 N N . LYS A 1 86 ? -7.131 -3.611 27.379 1.00 89.31 86 LYS A N 1
ATOM 666 C CA . LYS A 1 86 ? -7.641 -2.258 27.100 1.00 89.31 86 LYS A CA 1
ATOM 667 C C . LYS A 1 86 ? -8.388 -2.133 25.778 1.00 89.31 86 LYS A C 1
ATOM 669 O O . LYS A 1 86 ? -9.298 -1.314 25.701 1.00 89.31 86 LYS A O 1
ATOM 674 N N . TYR A 1 87 ? -8.025 -2.911 24.764 1.00 90.75 87 TYR A N 1
ATOM 675 C CA . TYR A 1 87 ? -8.543 -2.742 23.410 1.00 90.75 87 TYR A CA 1
ATOM 676 C C . TYR A 1 87 ? -9.266 -3.996 22.931 1.00 90.75 87 TYR A C 1
ATOM 678 O O . TYR A 1 87 ? -8.848 -5.120 23.192 1.00 90.75 87 TYR A O 1
ATOM 686 N N . LYS A 1 88 ? -10.367 -3.788 22.204 1.00 89.69 88 LYS A N 1
ATOM 687 C CA . LYS A 1 88 ? -11.119 -4.865 21.542 1.00 89.69 88 LYS A CA 1
ATOM 688 C C . LYS A 1 88 ? -10.687 -5.083 20.092 1.00 89.69 88 LYS A C 1
ATOM 690 O O . LYS A 1 88 ? -10.959 -6.142 19.546 1.00 89.69 88 LYS A O 1
ATOM 695 N N . LEU A 1 89 ? -10.058 -4.080 19.482 1.00 88.75 89 LEU A N 1
ATOM 696 C CA . LEU A 1 89 ? -9.660 -4.049 18.079 1.00 88.75 89 LEU A CA 1
ATOM 697 C C . LEU A 1 89 ? -8.434 -3.145 17.938 1.00 88.75 89 LEU A C 1
ATOM 699 O O . LEU A 1 89 ? -8.404 -2.062 18.524 1.00 88.75 89 LEU A O 1
ATOM 703 N N . LEU A 1 90 ? -7.451 -3.581 17.159 1.00 88.88 90 LEU A N 1
ATOM 704 C CA . LEU A 1 90 ? -6.301 -2.781 16.747 1.00 88.88 90 LEU A CA 1
ATOM 705 C C . LEU A 1 90 ? -6.439 -2.441 15.266 1.00 88.88 90 LEU A C 1
ATOM 707 O O . LEU A 1 90 ? -6.873 -3.274 14.472 1.00 88.88 90 LEU A O 1
ATOM 711 N N . VAL A 1 91 ? -6.049 -1.228 14.887 1.00 86.75 91 VAL A N 1
ATOM 712 C CA . VAL A 1 91 ? -6.067 -0.776 13.492 1.00 86.75 91 VAL A CA 1
ATOM 713 C C . VAL A 1 91 ? -4.715 -0.151 13.169 1.00 86.75 91 VAL A C 1
ATOM 715 O O . VAL A 1 91 ? -4.340 0.859 13.761 1.00 86.75 91 VAL A O 1
ATOM 718 N N . SER A 1 92 ? -3.984 -0.743 12.225 1.00 82.75 92 SER A N 1
ATOM 719 C CA . SER A 1 92 ? -2.783 -0.141 11.642 1.00 82.75 92 SER A CA 1
ATOM 720 C C . SER A 1 92 ? -3.161 0.632 10.388 1.00 82.75 92 SER A C 1
ATOM 722 O O . SER A 1 92 ? -3.590 0.053 9.394 1.00 82.75 92 SER A O 1
ATOM 724 N N . MET A 1 93 ? -2.983 1.950 10.434 1.00 70.19 93 MET A N 1
ATOM 725 C CA . MET A 1 93 ? -3.359 2.849 9.339 1.00 70.19 93 MET A CA 1
ATOM 726 C C . MET A 1 93 ? -2.312 2.985 8.237 1.00 70.19 93 MET A C 1
ATOM 728 O O . MET A 1 93 ? -2.646 3.345 7.112 1.00 70.19 93 MET A O 1
ATOM 732 N N . ALA A 1 94 ? -1.050 2.735 8.564 1.00 66.00 94 ALA A N 1
ATOM 733 C CA . ALA A 1 94 ? 0.047 2.837 7.628 1.00 66.00 94 ALA A CA 1
ATOM 734 C C . ALA A 1 94 ? 0.915 1.586 7.726 1.00 66.00 94 ALA A C 1
ATOM 736 O O . ALA A 1 94 ? 1.001 0.974 8.797 1.00 66.00 94 ALA A O 1
ATOM 737 N N . PRO A 1 95 ? 1.560 1.209 6.617 1.00 61.66 95 PRO A N 1
ATOM 738 C CA . PRO A 1 95 ? 2.570 0.176 6.645 1.00 61.66 95 PRO A CA 1
ATOM 739 C C . PRO A 1 95 ? 3.655 0.501 7.672 1.00 61.66 95 PRO A C 1
ATOM 741 O O . PRO A 1 95 ? 4.297 1.548 7.590 1.00 61.66 95 PRO A O 1
ATOM 744 N N . LEU A 1 96 ? 3.848 -0.388 8.651 1.00 64.12 96 LEU A N 1
ATOM 745 C CA . LEU A 1 96 ? 4.918 -0.226 9.630 1.00 64.12 96 LEU A CA 1
ATOM 746 C C . LEU A 1 96 ? 6.272 -0.263 8.909 1.00 64.12 96 LEU A C 1
ATOM 748 O O . LEU A 1 96 ? 6.518 -1.142 8.076 1.00 64.12 96 LEU A O 1
ATOM 752 N N . SER A 1 97 ? 7.146 0.700 9.221 1.00 63.44 97 SER A N 1
ATOM 753 C CA . SER A 1 97 ? 8.537 0.661 8.765 1.00 63.44 97 SER A CA 1
ATOM 754 C C . SER A 1 97 ? 9.204 -0.615 9.281 1.00 63.44 97 SER A C 1
ATOM 756 O O . SER A 1 97 ? 8.877 -1.105 10.361 1.00 63.44 97 SER A O 1
ATOM 758 N N . LYS A 1 98 ? 10.188 -1.130 8.535 1.00 61.81 98 LYS A N 1
ATOM 759 C CA . LYS A 1 98 ? 11.006 -2.285 8.951 1.00 61.81 98 LYS A CA 1
ATOM 760 C C . LYS A 1 98 ? 11.743 -2.060 10.275 1.00 61.81 98 LYS A C 1
ATOM 762 O O . LYS A 1 98 ? 12.220 -3.016 10.872 1.00 61.81 98 LYS A O 1
ATOM 767 N N . GLU A 1 99 ? 11.862 -0.807 10.697 1.00 63.53 99 GLU A N 1
ATOM 768 C CA . GLU A 1 99 ? 12.515 -0.400 11.941 1.00 63.53 99 GLU A CA 1
ATOM 769 C C . GLU A 1 99 ? 11.602 -0.531 13.168 1.00 63.53 99 GLU A C 1
ATOM 771 O O . GLU A 1 99 ? 12.077 -0.453 14.298 1.00 63.53 99 GLU A O 1
ATOM 776 N N . VAL A 1 100 ? 10.298 -0.739 12.963 1.00 68.25 100 VAL A N 1
ATOM 777 C CA . VAL A 1 100 ? 9.317 -0.813 14.045 1.00 68.25 100 VAL A CA 1
ATOM 778 C C . VAL A 1 100 ? 9.040 -2.269 14.387 1.00 68.25 100 VAL A C 1
ATOM 780 O O . VAL A 1 100 ? 8.744 -3.075 13.504 1.00 68.25 100 VAL A O 1
ATOM 783 N N . ARG A 1 101 ? 9.086 -2.611 15.679 1.00 71.06 101 ARG A N 1
ATOM 784 C CA . ARG A 1 101 ? 8.684 -3.937 16.154 1.00 71.06 101 ARG A CA 1
ATOM 785 C C . ARG A 1 101 ? 7.181 -4.131 15.901 1.00 71.06 101 ARG A C 1
ATOM 787 O O . ARG A 1 101 ? 6.388 -3.399 16.500 1.00 71.06 101 ARG A O 1
ATOM 794 N N . PRO A 1 102 ? 6.767 -5.081 15.044 1.00 72.38 102 PRO A N 1
ATOM 795 C CA . PRO A 1 102 ? 5.353 -5.307 14.780 1.00 72.38 102 PRO A CA 1
ATOM 796 C C . PRO A 1 102 ? 4.655 -5.920 15.996 1.00 72.38 102 PRO A C 1
ATOM 798 O O . PRO A 1 102 ? 5.255 -6.675 16.763 1.00 72.38 102 PRO A O 1
ATOM 801 N N . ILE A 1 103 ? 3.360 -5.634 16.138 1.00 74.00 103 ILE A N 1
ATOM 802 C CA . ILE A 1 103 ? 2.489 -6.358 17.069 1.00 74.00 103 ILE A CA 1
ATOM 803 C C . ILE A 1 103 ? 1.994 -7.600 16.329 1.00 74.00 103 ILE A C 1
ATOM 805 O O . ILE A 1 103 ? 1.188 -7.503 15.412 1.00 74.00 103 ILE A O 1
ATOM 809 N N . THR A 1 104 ? 2.492 -8.772 16.711 1.00 69.62 104 THR A N 1
ATOM 810 C CA . THR A 1 104 ? 2.235 -10.048 16.017 1.00 69.62 104 THR A CA 1
ATOM 811 C C . THR A 1 104 ? 1.232 -10.928 16.759 1.00 69.62 104 THR A C 1
ATOM 813 O O . THR A 1 104 ? 1.395 -12.143 16.847 1.00 69.62 104 THR A O 1
ATOM 816 N N . SER A 1 105 ? 0.181 -10.330 17.324 1.00 70.81 105 SER A N 1
ATOM 817 C CA . SER A 1 105 ? -0.821 -11.085 18.075 1.00 70.81 105 SER A CA 1
ATOM 818 C C . SER A 1 105 ? -2.149 -11.224 17.358 1.00 70.81 105 SER A C 1
ATOM 820 O O . SER A 1 105 ? -2.602 -10.322 16.664 1.00 70.81 105 SER A O 1
ATOM 822 N N . LEU A 1 106 ? -2.797 -12.358 17.611 1.00 74.06 106 LEU A N 1
ATOM 823 C CA . LEU A 1 106 ? -4.154 -12.658 17.168 1.00 74.06 106 LEU A CA 1
ATOM 824 C C . LEU A 1 106 ? -5.225 -12.022 18.072 1.00 74.06 106 LEU A C 1
ATOM 826 O O . LEU A 1 106 ? -6.396 -11.984 17.702 1.00 74.06 106 LEU A O 1
ATOM 830 N N . LEU A 1 107 ? -4.846 -11.561 19.271 1.00 82.25 107 LEU A N 1
ATOM 831 C CA . LEU A 1 107 ? -5.763 -11.012 20.270 1.00 82.25 107 LEU A CA 1
ATOM 832 C C . LEU A 1 107 ? -5.161 -9.747 20.905 1.00 82.25 107 LEU A C 1
ATOM 834 O O . LEU A 1 107 ? -4.100 -9.853 21.528 1.00 82.25 107 LEU A O 1
ATOM 838 N N . PRO A 1 108 ? -5.835 -8.581 20.839 1.00 86.12 108 PRO A N 1
ATOM 839 C CA . PRO A 1 108 ? -7.107 -8.338 20.147 1.00 86.12 108 PRO A CA 1
ATOM 840 C C . PRO A 1 108 ? -6.963 -8.430 18.614 1.00 86.12 108 PRO A C 1
ATOM 842 O O . PRO A 1 108 ? -5.848 -8.274 18.118 1.00 86.12 108 PRO A O 1
ATOM 845 N N . PRO A 1 109 ? -8.058 -8.673 17.863 1.00 87.50 109 PRO A N 1
ATOM 846 C CA . PRO A 1 109 ? -8.037 -8.659 16.402 1.00 87.50 109 PRO A CA 1
ATOM 847 C C . PRO A 1 109 ? -7.361 -7.400 15.856 1.00 87.50 109 PRO A C 1
ATOM 849 O O . PRO A 1 109 ? -7.572 -6.304 16.381 1.00 87.50 109 PRO A O 1
ATOM 852 N N . HIS A 1 110 ? -6.563 -7.554 14.801 1.00 86.31 110 HIS A N 1
ATOM 853 C CA . HIS A 1 110 ? -5.777 -6.471 14.215 1.00 86.31 110 HIS A CA 1
ATOM 854 C C . HIS A 1 110 ? -6.103 -6.319 12.730 1.00 86.31 110 HIS A C 1
ATOM 856 O O . HIS A 1 110 ? -5.903 -7.241 11.945 1.00 86.31 110 HIS A O 1
ATOM 862 N N . LEU A 1 111 ? -6.613 -5.146 12.357 1.00 84.88 111 LEU A N 1
ATOM 863 C CA . LEU A 1 111 ? -6.887 -4.755 10.979 1.00 84.88 111 LEU A CA 1
ATOM 864 C C . LEU A 1 111 ? -5.736 -3.935 10.389 1.00 84.88 111 LEU A C 1
ATOM 866 O O . LEU A 1 111 ? -5.176 -3.056 11.050 1.00 84.88 111 LEU A O 1
ATOM 870 N N . GLY A 1 112 ? -5.435 -4.184 9.116 1.00 79.94 112 GLY A N 1
ATOM 871 C CA . GLY A 1 112 ? -4.378 -3.502 8.369 1.00 79.94 112 GLY A CA 1
ATOM 872 C C . GLY A 1 112 ? -3.041 -4.258 8.348 1.00 79.94 112 GLY A C 1
ATOM 873 O O . 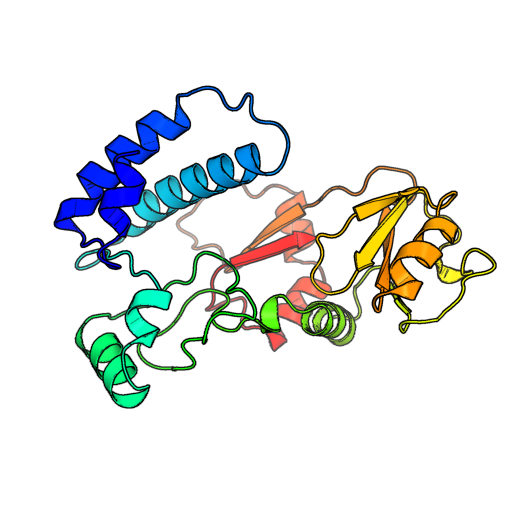GLY A 1 112 ? -2.933 -5.373 8.862 1.00 79.94 112 GLY A O 1
ATOM 874 N N . PRO A 1 113 ? -2.000 -3.676 7.724 1.00 74.94 113 PRO A N 1
ATOM 875 C CA . PRO A 1 113 ? -0.696 -4.315 7.575 1.00 74.94 113 PRO A CA 1
ATOM 876 C C . PRO A 1 113 ? 0.070 -4.300 8.908 1.00 74.94 113 PRO A C 1
ATOM 878 O O . PRO A 1 113 ? 0.886 -3.418 9.170 1.00 74.94 113 PRO A O 1
ATOM 881 N N . ALA A 1 114 ? -0.211 -5.284 9.765 1.00 71.06 114 ALA A N 1
ATOM 882 C CA . ALA A 1 114 ? 0.419 -5.444 11.078 1.00 71.06 114 ALA A CA 1
ATOM 883 C C . ALA A 1 114 ? 1.919 -5.764 11.002 1.00 71.06 114 ALA A C 1
ATOM 885 O O . ALA A 1 114 ? 2.656 -5.490 11.947 1.00 71.06 114 ALA A O 1
ATOM 886 N N . VAL A 1 115 ? 2.365 -6.342 9.884 1.00 77.88 115 VAL A N 1
ATOM 887 C CA . VAL A 1 115 ? 3.741 -6.801 9.683 1.00 77.88 115 VAL A CA 1
ATOM 888 C C . VAL A 1 115 ? 4.415 -6.018 8.547 1.00 77.88 115 VAL A C 1
ATOM 890 O O . VAL A 1 115 ? 3.794 -5.793 7.500 1.00 77.88 115 VAL A O 1
ATOM 893 N N . PRO A 1 116 ? 5.676 -5.581 8.720 1.00 76.88 116 PRO A N 1
ATOM 894 C CA . PRO A 1 116 ? 6.385 -4.777 7.722 1.00 76.88 116 PRO A CA 1
ATOM 895 C C . PRO A 1 116 ? 6.611 -5.528 6.400 1.00 76.88 116 PRO A C 1
ATOM 897 O O . PRO A 1 116 ? 6.750 -4.908 5.343 1.00 76.88 116 PRO A O 1
ATOM 900 N N . GLU A 1 117 ? 6.610 -6.862 6.424 1.00 81.31 117 GLU A N 1
ATOM 901 C CA . GLU A 1 117 ? 6.803 -7.738 5.270 1.00 81.31 117 GLU A CA 1
ATOM 902 C C . GLU A 1 117 ? 5.741 -7.539 4.190 1.00 81.31 117 GLU A C 1
ATOM 904 O O . GLU A 1 117 ? 6.073 -7.685 3.014 1.00 81.31 117 GLU A O 1
ATOM 909 N N . VAL A 1 118 ? 4.518 -7.126 4.550 1.00 80.31 118 VAL A N 1
ATOM 910 C CA . VAL A 1 118 ? 3.446 -6.798 3.588 1.00 80.31 118 VAL A CA 1
ATOM 911 C C . VAL A 1 118 ? 3.884 -5.693 2.615 1.00 80.31 118 VAL A C 1
ATOM 913 O O . VAL A 1 118 ? 3.432 -5.650 1.476 1.00 80.31 118 VAL A O 1
ATOM 916 N N . ASN A 1 119 ? 4.839 -4.846 3.008 1.00 78.06 119 ASN A N 1
ATOM 917 C CA . ASN A 1 119 ? 5.367 -3.754 2.177 1.00 78.06 119 ASN A CA 1
ATOM 918 C C . ASN A 1 119 ? 6.702 -4.090 1.525 1.00 78.06 119 ASN A C 1
ATOM 920 O O . ASN A 1 119 ? 7.343 -3.247 0.897 1.00 78.06 119 ASN A O 1
ATOM 924 N N . SER A 1 120 ? 7.160 -5.327 1.688 1.00 83.25 120 SER A N 1
ATOM 925 C CA . SER A 1 120 ? 8.377 -5.777 1.044 1.00 83.25 120 SER A CA 1
ATOM 926 C C . SER A 1 120 ? 8.154 -5.997 -0.453 1.00 83.25 120 SER A C 1
ATOM 928 O O . SER A 1 120 ? 7.084 -6.400 -0.913 1.00 83.25 120 SER A O 1
ATOM 930 N N . LEU A 1 121 ? 9.227 -5.816 -1.223 1.00 87.06 121 LEU A N 1
ATOM 931 C CA . LEU A 1 121 ? 9.260 -6.219 -2.629 1.00 87.06 121 LEU A CA 1
ATOM 932 C C . LEU A 1 121 ? 8.958 -7.714 -2.803 1.00 87.06 121 LEU A C 1
ATOM 934 O O . LEU A 1 121 ? 8.386 -8.107 -3.814 1.00 87.06 121 LEU A O 1
ATOM 938 N N . TRP A 1 122 ? 9.297 -8.532 -1.803 1.00 88.56 122 TRP A N 1
ATOM 939 C CA . TRP A 1 122 ? 9.009 -9.961 -1.801 1.00 88.56 122 TRP A CA 1
ATOM 940 C C . TRP A 1 122 ? 7.521 -10.251 -1.731 1.00 88.56 122 TRP A C 1
ATOM 942 O O . TRP A 1 122 ? 7.049 -11.079 -2.500 1.00 88.56 122 TRP A O 1
ATOM 952 N N . PHE A 1 123 ? 6.777 -9.542 -0.883 1.00 88.06 123 PHE A N 1
ATOM 953 C CA . PHE A 1 123 ? 5.330 -9.704 -0.821 1.00 88.06 123 PHE A CA 1
ATOM 954 C C . PHE A 1 123 ? 4.676 -9.283 -2.138 1.00 88.06 123 PHE A C 1
ATOM 956 O O . PHE A 1 123 ? 3.860 -10.019 -2.678 1.00 88.06 123 PHE A O 1
ATOM 963 N N . LYS A 1 124 ? 5.125 -8.177 -2.744 1.00 88.50 124 LYS A N 1
ATOM 964 C CA . LYS A 1 124 ? 4.679 -7.777 -4.088 1.00 88.50 124 LYS A CA 1
ATOM 965 C C . LYS A 1 124 ? 4.940 -8.867 -5.143 1.00 88.50 124 LYS A C 1
ATOM 967 O O . LYS A 1 124 ? 4.038 -9.212 -5.898 1.00 88.50 124 LYS A O 1
ATOM 972 N N . LEU A 1 125 ? 6.151 -9.428 -5.194 1.00 90.69 125 LEU A N 1
ATOM 973 C CA . LEU A 1 125 ? 6.489 -10.513 -6.129 1.00 90.69 125 LEU A CA 1
ATOM 974 C C . LEU A 1 125 ? 5.707 -11.801 -5.835 1.00 90.69 125 LEU A C 1
ATOM 976 O O . LEU A 1 125 ? 5.310 -12.495 -6.768 1.00 90.69 125 LEU A O 1
ATOM 980 N N . PHE A 1 126 ? 5.454 -12.096 -4.560 1.00 90.75 126 PHE A N 1
ATOM 981 C CA . PHE A 1 126 ? 4.603 -13.198 -4.128 1.00 90.75 126 PHE A CA 1
ATOM 982 C C . PHE A 1 126 ? 3.177 -13.024 -4.657 1.00 90.75 126 PHE A C 1
ATOM 984 O O . PHE A 1 126 ? 2.662 -13.943 -5.281 1.00 90.75 126 PHE A O 1
ATOM 991 N N . LEU A 1 127 ? 2.574 -11.837 -4.524 1.00 90.25 127 LEU A N 1
ATOM 992 C CA . LEU A 1 127 ? 1.245 -11.557 -5.078 1.00 90.25 127 LEU A CA 1
ATOM 993 C C . LEU A 1 127 ? 1.195 -11.805 -6.591 1.00 90.25 127 LEU A C 1
ATOM 995 O O . LEU A 1 127 ? 0.257 -12.438 -7.077 1.00 90.25 127 LEU A O 1
ATOM 999 N N . TYR A 1 128 ? 2.213 -11.369 -7.336 1.00 91.69 128 TYR A N 1
ATOM 1000 C CA . TYR A 1 128 ? 2.276 -11.616 -8.780 1.00 91.69 128 TYR A CA 1
ATOM 1001 C C . TYR A 1 128 ? 2.435 -13.092 -9.123 1.00 91.69 128 TYR A C 1
ATOM 1003 O O . TYR A 1 128 ? 1.838 -13.568 -10.084 1.00 91.69 128 TYR A O 1
ATOM 1011 N N . HIS A 1 129 ? 3.226 -13.821 -8.338 1.00 90.75 129 HIS A N 1
ATOM 1012 C CA . HIS A 1 129 ? 3.414 -15.252 -8.519 1.00 90.75 129 HIS A CA 1
ATOM 1013 C C . HIS A 1 129 ? 2.123 -16.030 -8.246 1.00 90.75 129 HIS A C 1
ATOM 1015 O O . HIS A 1 129 ? 1.727 -16.848 -9.069 1.00 90.75 129 HIS A O 1
ATOM 1021 N N . MET A 1 130 ? 1.447 -15.736 -7.131 1.00 90.19 130 MET A N 1
ATOM 1022 C CA . MET A 1 130 ? 0.222 -16.427 -6.725 1.00 90.19 130 MET A CA 1
ATOM 1023 C C . MET A 1 130 ? -0.942 -16.133 -7.664 1.00 90.19 130 MET A C 1
ATOM 1025 O O . MET A 1 130 ? -1.676 -17.037 -8.050 1.00 90.19 130 MET A O 1
ATOM 1029 N N . THR A 1 131 ? -1.109 -14.871 -8.060 1.00 90.25 131 THR A N 1
ATOM 1030 C CA . THR A 1 131 ? -2.197 -14.494 -8.968 1.00 90.25 131 THR A CA 1
ATOM 1031 C C . THR A 1 131 ? -1.889 -14.848 -10.421 1.00 90.25 131 THR A C 1
ATOM 1033 O O . THR A 1 131 ? -2.814 -14.994 -11.213 1.00 90.25 131 THR A O 1
ATOM 1036 N N . GLY A 1 132 ? -0.611 -14.977 -10.793 1.00 89.38 132 GLY A N 1
ATOM 1037 C CA . GLY A 1 132 ? -0.173 -15.048 -12.189 1.00 89.38 132 GLY A CA 1
ATOM 1038 C C . GLY A 1 132 ? -0.301 -13.712 -12.932 1.00 89.38 132 GLY A C 1
ATOM 1039 O O . GLY A 1 132 ? -0.068 -13.656 -14.139 1.00 89.38 132 GLY A O 1
ATOM 1040 N N . TYR A 1 133 ? -0.661 -12.636 -12.227 1.00 87.88 133 TYR A N 1
ATOM 1041 C CA . TYR A 1 133 ? -0.852 -11.302 -12.780 1.00 87.88 133 TYR A CA 1
ATOM 1042 C C . TYR A 1 133 ? 0.148 -10.333 -12.159 1.00 87.88 133 TYR A C 1
ATOM 1044 O O . TYR A 1 133 ? 0.168 -10.105 -10.954 1.00 87.88 133 TYR A O 1
ATOM 1052 N N . GLY A 1 134 ? 0.966 -9.717 -13.002 1.00 88.88 134 GLY A N 1
ATOM 1053 C CA . GLY A 1 134 ? 1.900 -8.677 -12.606 1.00 88.88 134 GLY A CA 1
ATOM 1054 C C . GLY A 1 134 ? 2.616 -8.108 -13.826 1.00 88.88 134 GLY A C 1
ATOM 1055 O O . GLY A 1 134 ? 2.652 -8.753 -14.879 1.00 88.88 134 GLY A O 1
ATOM 1056 N N . PRO A 1 135 ? 3.187 -6.901 -13.725 1.00 91.31 135 PRO A N 1
ATOM 1057 C CA . PRO A 1 135 ? 3.985 -6.353 -14.808 1.00 91.31 135 PRO A CA 1
ATOM 1058 C C . PRO A 1 135 ? 5.257 -7.194 -15.004 1.00 91.31 135 PRO A C 1
ATOM 1060 O O . PRO A 1 135 ? 5.797 -7.720 -14.019 1.00 91.31 135 PRO A O 1
ATOM 1063 N N . PRO A 1 136 ? 5.805 -7.272 -16.233 1.00 93.31 136 PRO A N 1
ATOM 1064 C CA . PRO A 1 136 ? 7.156 -7.776 -16.448 1.00 93.31 136 PRO A CA 1
ATOM 1065 C C . PRO A 1 136 ? 8.116 -7.146 -15.439 1.00 93.31 136 PRO A C 1
ATOM 1067 O O . PRO A 1 136 ? 8.210 -5.922 -15.348 1.00 93.31 136 PRO A O 1
ATOM 1070 N N . SER A 1 137 ? 8.772 -7.983 -14.638 1.00 94.69 137 SER A N 1
ATOM 1071 C CA . SER A 1 137 ? 9.568 -7.559 -13.487 1.00 94.69 137 SER A CA 1
ATOM 1072 C C . SER A 1 137 ? 10.934 -8.239 -13.514 1.00 94.69 137 SER A C 1
ATOM 1074 O O . SER A 1 137 ? 11.022 -9.450 -13.699 1.00 94.69 137 SER A O 1
ATOM 1076 N N . LEU A 1 138 ? 11.997 -7.460 -13.326 1.00 95.00 138 LEU A N 1
ATOM 1077 C CA . LEU A 1 138 ? 13.386 -7.905 -13.321 1.00 95.00 138 LEU A CA 1
ATOM 1078 C C . LEU A 1 138 ? 14.066 -7.425 -12.039 1.00 95.00 138 LEU A C 1
ATOM 1080 O O . LEU A 1 138 ? 14.272 -6.227 -11.854 1.00 95.00 138 LEU A O 1
ATOM 1084 N N . LEU A 1 139 ? 14.423 -8.362 -11.162 1.00 94.81 139 LEU A N 1
ATOM 1085 C CA . LEU A 1 139 ? 15.203 -8.078 -9.962 1.00 94.81 139 LEU A CA 1
ATOM 1086 C C . LEU A 1 139 ? 16.688 -8.293 -10.257 1.00 94.81 139 LEU A C 1
ATOM 1088 O O . LEU A 1 139 ? 17.096 -9.384 -10.652 1.00 94.81 139 LEU A O 1
ATOM 1092 N N . LEU A 1 140 ? 17.492 -7.255 -10.055 1.00 95.06 140 LEU A N 1
ATOM 1093 C CA . LEU A 1 140 ? 18.933 -7.274 -10.278 1.00 95.06 140 LEU A CA 1
ATOM 1094 C C . LEU A 1 140 ? 19.676 -7.168 -8.950 1.00 95.06 140 LEU A C 1
ATOM 1096 O O . LEU A 1 140 ? 19.338 -6.353 -8.088 1.00 95.06 140 LEU A O 1
ATOM 1100 N N . THR A 1 141 ? 20.713 -7.983 -8.791 1.00 95.00 141 THR A N 1
ATOM 1101 C CA . THR A 1 141 ? 21.579 -7.955 -7.612 1.00 95.00 141 THR A CA 1
ATOM 1102 C C . THR A 1 141 ? 22.557 -6.784 -7.681 1.00 95.00 141 THR A C 1
ATOM 1104 O O . THR A 1 141 ? 22.944 -6.330 -8.764 1.00 95.00 141 THR A O 1
ATOM 1107 N N . LYS A 1 142 ? 22.986 -6.306 -6.508 1.00 94.81 142 LYS A N 1
ATOM 1108 C CA . LYS A 1 142 ? 24.028 -5.280 -6.383 1.00 94.81 142 LYS A CA 1
ATOM 1109 C C . LYS A 1 142 ? 25.282 -5.688 -7.167 1.00 94.81 142 LYS A C 1
ATOM 1111 O O . LYS A 1 142 ? 25.725 -6.829 -7.078 1.00 94.81 142 LYS A O 1
ATOM 1116 N N . GLY A 1 143 ? 25.855 -4.746 -7.906 1.00 95.19 143 GLY A N 1
ATOM 1117 C CA . GLY A 1 143 ? 27.027 -4.940 -8.760 1.00 95.19 143 GLY A CA 1
ATOM 1118 C C . GLY A 1 143 ? 26.699 -5.388 -10.186 1.00 95.19 143 GLY A C 1
ATOM 1119 O O . GLY A 1 143 ? 27.589 -5.405 -11.036 1.00 95.19 143 GLY A O 1
ATOM 1120 N N . THR A 1 144 ? 25.437 -5.707 -10.492 1.00 95.75 144 THR A N 1
ATOM 1121 C CA . THR A 1 144 ? 25.034 -6.012 -11.870 1.00 95.75 144 THR A CA 1
ATOM 1122 C C . THR A 1 144 ? 25.191 -4.777 -12.756 1.00 95.75 144 THR A C 1
ATOM 1124 O O . THR A 1 144 ? 24.819 -3.675 -12.367 1.00 95.75 144 THR A O 1
ATOM 1127 N N . THR A 1 145 ? 25.719 -4.957 -13.969 1.00 95.88 145 THR A N 1
ATOM 1128 C CA . THR A 1 145 ? 25.831 -3.882 -14.965 1.00 95.88 145 THR A CA 1
ATOM 1129 C C . THR A 1 145 ? 24.960 -4.193 -16.175 1.00 95.88 145 THR A C 1
ATOM 1131 O O . THR A 1 145 ? 25.211 -5.148 -16.914 1.00 95.88 145 THR A O 1
ATOM 1134 N N . LEU A 1 146 ? 23.947 -3.363 -16.407 1.00 94.94 146 LEU A N 1
ATOM 1135 C CA . LEU A 1 146 ? 23.139 -3.383 -17.618 1.00 94.94 146 LEU A CA 1
ATOM 1136 C C . LEU A 1 146 ? 23.902 -2.715 -18.760 1.00 94.94 146 LEU A C 1
ATOM 1138 O O . LEU A 1 146 ? 24.333 -1.569 -18.646 1.00 94.94 146 LEU A O 1
ATOM 1142 N N . LYS A 1 147 ? 24.046 -3.431 -19.877 1.00 95.12 147 LYS A N 1
ATOM 1143 C CA . LYS A 1 147 ? 24.669 -2.914 -21.109 1.00 95.12 147 LYS A CA 1
ATOM 1144 C C . LYS A 1 147 ? 23.648 -2.477 -22.157 1.00 95.12 147 LYS A C 1
ATOM 1146 O O . LYS A 1 147 ? 23.974 -1.720 -23.060 1.00 95.12 147 LYS A O 1
ATOM 1151 N N . GLN A 1 148 ? 22.425 -2.985 -22.049 1.00 94.50 148 GLN A N 1
ATOM 1152 C CA . GLN A 1 148 ? 21.338 -2.748 -22.990 1.00 94.50 148 GLN A CA 1
ATOM 1153 C C . GLN A 1 148 ? 19.993 -2.974 -22.303 1.00 94.50 148 GLN A C 1
ATOM 1155 O O . GLN A 1 148 ? 19.933 -3.583 -21.231 1.00 94.50 148 GLN A O 1
ATOM 1160 N N . LEU A 1 149 ? 18.918 -2.529 -22.952 1.00 94.94 149 LEU A N 1
ATOM 1161 C CA . LEU A 1 149 ? 17.554 -2.780 -22.506 1.00 94.94 149 LEU A CA 1
ATOM 1162 C C . LEU A 1 149 ? 17.219 -4.286 -22.580 1.00 94.94 149 LEU A C 1
ATOM 1164 O O . LEU A 1 149 ? 17.328 -4.881 -23.657 1.00 94.94 149 LEU A O 1
ATOM 1168 N N . PRO A 1 150 ? 16.779 -4.916 -21.476 1.00 95.44 150 PRO A N 1
ATOM 1169 C CA . PRO A 1 150 ? 16.273 -6.285 -21.506 1.00 95.44 150 PRO A CA 1
ATOM 1170 C C . PRO A 1 150 ? 15.062 -6.435 -22.435 1.00 95.44 150 PRO A C 1
ATOM 1172 O O . PRO A 1 150 ? 14.138 -5.625 -22.404 1.00 95.44 150 PRO A O 1
ATOM 1175 N N . ARG A 1 151 ? 15.032 -7.518 -23.225 1.00 94.19 151 ARG A N 1
ATOM 1176 C CA . ARG A 1 151 ? 13.994 -7.752 -24.250 1.00 94.19 151 ARG A CA 1
ATOM 1177 C C . ARG A 1 151 ? 12.564 -7.745 -23.703 1.00 94.19 151 ARG A C 1
ATOM 1179 O O . ARG A 1 151 ? 11.656 -7.330 -24.407 1.00 94.19 151 ARG A O 1
ATOM 1186 N N . MET A 1 152 ? 12.374 -8.157 -22.450 1.00 94.00 152 MET A N 1
ATOM 1187 C CA . MET A 1 152 ? 11.066 -8.157 -21.779 1.00 94.00 152 MET A CA 1
ATOM 1188 C C . MET A 1 152 ? 10.444 -6.762 -21.613 1.00 94.00 152 MET A C 1
ATOM 1190 O O . MET A 1 152 ? 9.248 -6.659 -21.368 1.00 94.00 152 MET A O 1
ATOM 1194 N N . PHE A 1 153 ? 11.247 -5.702 -21.735 1.00 94.19 153 PHE A N 1
ATOM 1195 C CA . PHE A 1 153 ? 10.797 -4.315 -21.641 1.00 94.19 153 PHE A CA 1
ATOM 1196 C C . PHE A 1 153 ? 10.620 -3.644 -23.011 1.00 94.19 153 PHE A C 1
ATOM 1198 O O . PHE A 1 153 ? 10.317 -2.453 -23.076 1.00 94.19 153 PHE A O 1
ATOM 1205 N N . LEU A 1 154 ? 10.792 -4.379 -24.115 1.00 90.81 154 LEU A N 1
ATOM 1206 C CA . LEU A 1 154 ? 10.499 -3.856 -25.448 1.00 90.81 154 LEU A CA 1
ATOM 1207 C C . LEU A 1 154 ? 8.993 -3.586 -25.585 1.00 90.81 154 LEU A C 1
ATOM 1209 O O . LEU A 1 154 ? 8.175 -4.432 -25.240 1.00 90.81 154 LEU A O 1
ATOM 1213 N N . GLY A 1 155 ? 8.639 -2.402 -26.093 1.00 88.00 155 GLY A N 1
ATOM 1214 C CA . GLY A 1 155 ? 7.247 -1.966 -26.277 1.00 88.00 155 GLY A CA 1
ATOM 1215 C C . GLY A 1 155 ? 6.682 -1.105 -25.142 1.00 88.00 155 GLY A C 1
AT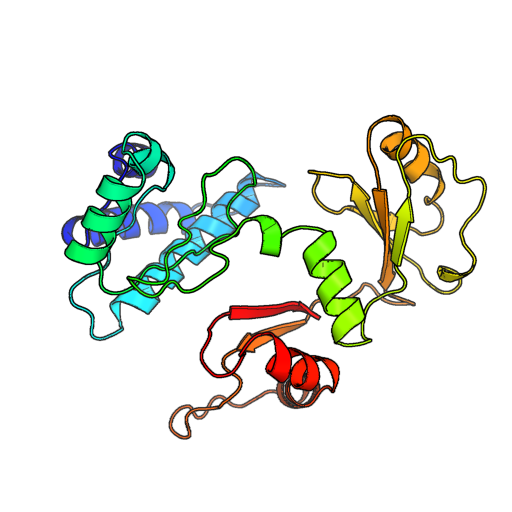OM 1216 O O . GLY A 1 155 ? 5.631 -0.494 -25.319 1.00 88.00 155 GLY A O 1
ATOM 1217 N N . PHE A 1 156 ? 7.388 -0.989 -24.015 1.00 91.06 156 PHE A N 1
ATOM 1218 C CA . PHE A 1 156 ? 7.023 -0.066 -22.939 1.00 91.06 156 PHE A CA 1
ATOM 1219 C C . PHE A 1 156 ? 7.687 1.299 -23.134 1.00 91.06 156 PHE A C 1
ATOM 1221 O O . PHE A 1 156 ? 8.748 1.411 -23.750 1.00 91.06 156 PHE A O 1
ATOM 1228 N N . THR A 1 157 ? 7.070 2.350 -22.595 1.00 90.62 157 THR A N 1
ATOM 1229 C CA . THR A 1 157 ? 7.610 3.722 -22.655 1.00 90.62 157 THR A CA 1
ATOM 1230 C C . THR A 1 157 ? 8.316 4.121 -21.365 1.00 90.62 157 THR A C 1
ATOM 1232 O O . THR A 1 157 ? 9.300 4.869 -21.398 1.00 90.62 157 THR A O 1
ATOM 1235 N N . ARG A 1 158 ? 7.849 3.610 -20.222 1.00 92.88 158 ARG A N 1
ATOM 1236 C CA . ARG A 1 158 ? 8.395 3.911 -18.899 1.00 92.88 158 ARG A CA 1
ATOM 1237 C C . ARG A 1 158 ? 8.606 2.640 -18.079 1.00 92.88 158 ARG A C 1
ATOM 1239 O O . ARG A 1 158 ? 8.024 1.587 -18.337 1.00 92.88 158 ARG A O 1
ATOM 1246 N N . LEU A 1 159 ? 9.485 2.757 -17.094 1.00 94.06 159 LEU A N 1
ATOM 1247 C CA . LEU A 1 159 ? 9.844 1.708 -16.152 1.00 94.06 159 LEU A CA 1
ATOM 1248 C C . LEU A 1 159 ? 9.697 2.246 -14.735 1.00 94.06 159 LEU A C 1
ATOM 1250 O O . LEU A 1 159 ? 10.071 3.386 -14.460 1.00 94.06 159 LEU A O 1
ATOM 1254 N N . LEU A 1 160 ? 9.186 1.409 -13.843 1.00 93.44 160 LEU A N 1
ATOM 1255 C CA . LEU A 1 160 ? 9.188 1.646 -12.410 1.00 93.44 160 LEU A CA 1
ATOM 1256 C C . LEU A 1 160 ? 10.447 1.007 -11.830 1.00 93.44 160 LEU A C 1
ATOM 1258 O O . LEU A 1 160 ? 10.634 -0.206 -11.919 1.00 93.44 160 LEU A O 1
ATOM 1262 N N . VAL A 1 161 ? 11.319 1.825 -11.258 1.00 94.12 161 VAL A N 1
ATOM 1263 C CA . VAL A 1 161 ? 12.594 1.399 -10.685 1.00 94.12 161 VAL A CA 1
ATOM 1264 C C . VAL A 1 161 ? 12.518 1.554 -9.179 1.00 94.12 161 VAL A C 1
ATOM 1266 O O . VAL A 1 161 ? 12.307 2.651 -8.673 1.00 94.12 161 VAL A O 1
ATOM 1269 N N . THR A 1 162 ? 12.682 0.457 -8.450 1.00 93.12 162 THR A N 1
ATOM 1270 C CA . THR A 1 162 ? 12.674 0.443 -6.987 1.00 93.12 162 THR A CA 1
ATOM 1271 C C . THR A 1 162 ? 14.010 -0.071 -6.477 1.00 93.12 162 THR A C 1
ATOM 1273 O O . THR A 1 162 ? 14.300 -1.267 -6.552 1.00 93.12 162 THR A O 1
ATOM 1276 N N . SER A 1 163 ? 14.831 0.842 -5.965 1.00 89.75 163 SER A N 1
ATOM 1277 C CA . SER A 1 163 ? 16.033 0.488 -5.209 1.00 89.75 163 SER A CA 1
ATOM 1278 C C . SER A 1 163 ? 15.644 0.031 -3.806 1.00 89.75 163 SER A C 1
ATOM 1280 O O . SER A 1 163 ? 14.597 0.412 -3.278 1.00 89.75 163 SER A O 1
ATOM 1282 N N . TRP A 1 164 ? 16.476 -0.797 -3.180 1.00 83.56 164 TRP A N 1
ATOM 1283 C CA . TRP A 1 164 ? 16.183 -1.284 -1.833 1.00 83.56 164 TRP A CA 1
ATOM 1284 C C . TRP A 1 164 ? 16.048 -0.125 -0.836 1.00 83.56 164 TRP A C 1
ATOM 1286 O O . TRP A 1 164 ? 16.925 0.729 -0.789 1.00 83.56 164 TRP A O 1
ATOM 1296 N N . LEU A 1 165 ? 14.977 -0.122 -0.031 1.00 72.88 165 LEU A N 1
ATOM 1297 C CA . LEU A 1 165 ? 14.687 0.901 0.996 1.00 72.88 165 LEU A CA 1
ATOM 1298 C C . LEU A 1 165 ? 14.451 2.324 0.460 1.00 72.88 165 LEU A C 1
ATOM 1300 O O . LEU A 1 165 ? 14.343 3.255 1.251 1.00 72.88 165 LEU A O 1
ATOM 1304 N N . HIS A 1 166 ? 14.337 2.494 -0.856 1.00 80.38 166 HIS A N 1
ATOM 1305 C CA . HIS A 1 166 ? 14.013 3.773 -1.470 1.00 80.38 166 HIS A CA 1
ATOM 1306 C C . HIS A 1 166 ? 12.642 3.728 -2.133 1.00 80.38 166 HIS A C 1
ATOM 1308 O O . HIS A 1 166 ? 12.158 2.677 -2.562 1.00 80.38 166 HIS A O 1
ATOM 1314 N N . GLU A 1 167 ? 12.042 4.906 -2.244 1.00 79.50 167 GLU A N 1
ATOM 1315 C CA . GLU A 1 167 ? 10.806 5.101 -2.983 1.00 79.50 167 GLU A CA 1
ATOM 1316 C C . GLU A 1 167 ? 10.983 4.722 -4.463 1.00 79.50 167 GLU A C 1
ATOM 1318 O O . GLU A 1 167 ? 12.051 4.946 -5.050 1.00 79.50 167 GLU A O 1
ATOM 1323 N N . PRO A 1 168 ? 9.947 4.150 -5.095 1.00 88.44 168 PRO A N 1
ATOM 1324 C CA . PRO A 1 168 ? 10.005 3.808 -6.502 1.00 88.44 168 PRO A CA 1
ATOM 1325 C C . PRO A 1 168 ? 10.035 5.073 -7.373 1.00 88.44 168 PRO A C 1
ATOM 1327 O O . PRO A 1 168 ? 9.244 5.996 -7.185 1.00 88.44 168 PRO A O 1
ATOM 1330 N N . ALA A 1 169 ? 10.911 5.091 -8.375 1.00 90.69 169 ALA A N 1
ATOM 1331 C CA . ALA A 1 169 ? 11.027 6.168 -9.350 1.00 90.69 169 ALA A CA 1
ATOM 1332 C C . ALA A 1 169 ? 10.575 5.695 -10.735 1.00 90.69 169 ALA A C 1
ATOM 1334 O O . ALA A 1 169 ? 10.948 4.613 -11.191 1.00 90.69 169 ALA A O 1
ATOM 1335 N N . VAL A 1 170 ? 9.793 6.521 -11.429 1.00 91.75 170 VAL A N 1
ATOM 1336 C CA . VAL A 1 170 ? 9.397 6.257 -12.817 1.00 91.75 170 VAL A CA 1
ATOM 1337 C C . VAL A 1 170 ? 10.416 6.899 -13.749 1.00 91.75 170 VAL A C 1
ATOM 1339 O O . VAL A 1 170 ? 10.604 8.114 -13.720 1.00 91.75 170 VAL A O 1
ATOM 1342 N N . ILE A 1 171 ? 11.044 6.098 -14.606 1.00 93.06 171 ILE A N 1
ATOM 1343 C CA . ILE A 1 171 ? 12.011 6.579 -15.597 1.00 93.06 171 ILE A CA 1
ATOM 1344 C C . ILE A 1 171 ? 11.579 6.205 -17.019 1.00 93.06 171 ILE A C 1
ATOM 1346 O O . ILE A 1 171 ? 10.940 5.169 -17.218 1.00 93.06 171 ILE A O 1
ATOM 1350 N N . PRO A 1 172 ? 11.925 7.004 -18.042 1.00 92.69 172 PRO A N 1
ATOM 1351 C CA . PRO A 1 172 ? 11.786 6.585 -19.432 1.00 92.69 172 PRO A CA 1
ATOM 1352 C C . PRO A 1 172 ? 12.657 5.361 -19.730 1.00 92.69 172 PRO A C 1
ATOM 1354 O O . PRO A 1 172 ? 13.780 5.264 -19.235 1.00 92.69 172 PRO A O 1
ATOM 1357 N N . VAL A 1 173 ? 12.189 4.469 -20.605 1.00 92.56 173 VAL A N 1
ATOM 1358 C CA . VAL A 1 173 ? 12.954 3.282 -21.037 1.00 92.56 173 VAL A CA 1
ATOM 1359 C C . VAL A 1 173 ? 14.310 3.656 -21.652 1.00 92.56 173 VAL A C 1
ATOM 1361 O O . VAL A 1 173 ? 15.292 2.944 -21.452 1.00 92.56 173 VAL A O 1
ATOM 1364 N N . ALA A 1 174 ? 14.395 4.808 -22.326 1.00 91.12 174 ALA A N 1
ATOM 1365 C CA . ALA A 1 174 ? 15.645 5.347 -22.869 1.00 91.12 174 ALA A CA 1
ATOM 1366 C C . ALA A 1 174 ? 16.735 5.554 -21.797 1.00 91.12 174 ALA A C 1
ATOM 1368 O O . ALA A 1 174 ? 17.923 5.455 -22.090 1.00 91.12 174 ALA A O 1
ATOM 1369 N N . ASN A 1 175 ? 16.331 5.768 -20.542 1.00 94.00 175 ASN A N 1
ATOM 1370 C CA . ASN A 1 175 ? 17.217 6.058 -19.419 1.00 94.00 175 ASN A CA 1
ATOM 1371 C C . ASN A 1 175 ? 17.548 4.809 -18.588 1.00 94.00 175 ASN A C 1
ATOM 1373 O O . ASN A 1 175 ? 18.073 4.930 -17.482 1.00 94.00 175 ASN A O 1
ATOM 1377 N N . ILE A 1 176 ? 17.274 3.601 -19.096 1.00 93.88 176 ILE A N 1
ATOM 1378 C CA . ILE A 1 176 ? 17.490 2.345 -18.360 1.00 93.88 176 ILE A CA 1
ATOM 1379 C C . ILE A 1 176 ? 18.920 2.198 -17.818 1.00 93.88 176 ILE A C 1
ATOM 1381 O O . ILE A 1 176 ? 19.121 1.657 -16.734 1.00 93.88 176 ILE A O 1
ATOM 1385 N N . LEU A 1 177 ? 19.925 2.714 -18.530 1.00 94.50 177 LEU A N 1
ATOM 1386 C CA . LEU A 1 177 ? 21.321 2.613 -18.103 1.00 94.50 177 LEU A CA 1
ATOM 1387 C C . LEU A 1 177 ? 21.627 3.433 -16.839 1.00 94.50 177 LEU A C 1
ATOM 1389 O O . LEU A 1 177 ? 22.594 3.118 -16.149 1.00 94.50 177 LEU A O 1
ATOM 1393 N N . TYR A 1 178 ? 20.800 4.422 -16.477 1.00 93.19 178 TYR A N 1
ATOM 1394 C CA . TYR A 1 178 ? 20.954 5.168 -15.220 1.00 93.19 178 TYR A CA 1
ATOM 1395 C C . TYR A 1 178 ? 20.717 4.293 -13.988 1.00 93.19 178 TYR A C 1
ATOM 1397 O O . TYR A 1 178 ? 21.252 4.580 -12.919 1.00 93.19 178 TYR A O 1
ATOM 1405 N N . VAL A 1 179 ? 20.015 3.166 -14.147 1.00 94.38 179 VAL A N 1
ATOM 1406 C CA . VAL A 1 179 ? 19.848 2.171 -13.082 1.00 94.38 179 VAL A CA 1
ATOM 1407 C C . VAL A 1 179 ? 21.197 1.597 -12.625 1.00 94.38 179 VAL A C 1
ATOM 1409 O O . VAL A 1 179 ? 21.335 1.225 -11.461 1.00 94.38 179 VAL A O 1
ATOM 1412 N N . ASN A 1 180 ? 22.229 1.603 -13.481 1.00 95.12 180 ASN A N 1
ATOM 1413 C CA . ASN A 1 180 ? 23.573 1.155 -13.104 1.00 95.12 180 ASN A CA 1
ATOM 1414 C C . ASN A 1 180 ? 24.160 1.949 -11.931 1.00 95.12 180 ASN A C 1
ATOM 1416 O O . ASN A 1 180 ? 24.897 1.374 -11.138 1.00 95.12 180 ASN A O 1
ATOM 1420 N N . ALA A 1 181 ? 23.819 3.234 -11.783 1.00 93.00 181 ALA A N 1
ATOM 1421 C CA . ALA A 1 181 ? 24.271 4.028 -10.642 1.00 93.00 181 ALA A CA 1
ATOM 1422 C C . ALA A 1 181 ? 23.694 3.485 -9.323 1.00 93.00 181 ALA A C 1
ATOM 1424 O O . ALA A 1 181 ? 24.423 3.318 -8.350 1.00 93.00 181 ALA A O 1
ATOM 1425 N N . ALA A 1 182 ? 22.408 3.124 -9.303 1.00 92.75 182 ALA A N 1
ATOM 1426 C CA . ALA A 1 182 ? 21.771 2.521 -8.132 1.00 92.75 182 ALA A CA 1
ATOM 1427 C C . ALA A 1 182 ? 22.293 1.099 -7.846 1.00 92.75 182 ALA A C 1
ATOM 1429 O O . ALA A 1 182 ? 22.503 0.734 -6.683 1.00 92.75 182 ALA A O 1
ATOM 1430 N N . LEU A 1 183 ? 22.568 0.322 -8.902 1.00 94.69 183 LEU A N 1
ATOM 1431 C CA . LEU A 1 183 ? 23.094 -1.044 -8.803 1.00 94.69 183 LEU A CA 1
ATOM 1432 C C . LEU A 1 183 ? 24.488 -1.119 -8.173 1.00 94.69 183 LEU A C 1
ATOM 1434 O O . LEU A 1 183 ? 24.846 -2.167 -7.637 1.00 94.69 183 LEU A O 1
ATOM 1438 N N . GLN A 1 184 ? 25.266 -0.033 -8.171 1.00 94.19 184 GLN A N 1
ATOM 1439 C CA . GLN A 1 184 ? 26.546 0.018 -7.453 1.00 94.19 184 GLN A CA 1
ATOM 1440 C C . GLN A 1 184 ? 26.370 -0.130 -5.938 1.00 94.19 184 GLN A C 1
ATOM 1442 O O . GLN A 1 184 ? 27.235 -0.692 -5.266 1.00 94.19 184 GLN A O 1
ATOM 1447 N N . PHE A 1 185 ? 25.244 0.336 -5.392 1.00 93.56 185 PHE A N 1
ATOM 1448 C CA . PHE A 1 185 ? 25.037 0.440 -3.948 1.00 93.56 185 PHE A CA 1
ATOM 1449 C C . PHE A 1 185 ? 24.023 -0.571 -3.411 1.00 93.56 185 PHE A C 1
ATOM 1451 O O . PHE A 1 185 ? 24.224 -1.080 -2.305 1.00 93.56 185 PHE A O 1
ATOM 1458 N N . SER A 1 186 ? 22.993 -0.918 -4.191 1.00 93.31 186 SER A N 1
ATOM 1459 C CA . SER A 1 186 ? 21.880 -1.765 -3.744 1.00 93.31 186 SER A CA 1
ATOM 1460 C C . SER A 1 186 ? 21.305 -2.650 -4.862 1.00 93.31 186 SER A C 1
ATOM 1462 O O . SER A 1 186 ? 21.506 -2.359 -6.041 1.00 93.31 186 SER A O 1
ATOM 1464 N N . PRO A 1 187 ? 20.589 -3.739 -4.522 1.00 93.75 187 PRO A N 1
ATOM 1465 C CA . PRO A 1 187 ? 19.726 -4.436 -5.472 1.00 93.75 187 PRO A CA 1
ATOM 1466 C C . PRO A 1 187 ? 18.609 -3.519 -5.980 1.00 93.75 187 PRO A C 1
ATOM 1468 O O . PRO A 1 187 ? 18.093 -2.688 -5.228 1.00 93.75 187 PRO A O 1
ATOM 1471 N N . VAL A 1 188 ? 18.201 -3.711 -7.234 1.00 95.00 188 VAL A N 1
ATOM 1472 C CA . VAL A 1 188 ? 17.167 -2.891 -7.877 1.00 95.00 188 VAL A CA 1
ATOM 1473 C C . VAL A 1 188 ? 16.129 -3.775 -8.556 1.00 95.00 188 VAL A C 1
ATOM 1475 O O . VAL A 1 188 ? 16.470 -4.662 -9.340 1.00 95.00 188 VAL A O 1
ATOM 1478 N N . LEU A 1 189 ? 14.854 -3.511 -8.276 1.00 95.19 189 LEU A N 1
ATOM 1479 C CA . LEU A 1 189 ? 13.723 -4.071 -9.007 1.00 95.19 189 LEU A CA 1
ATOM 1480 C C . LEU A 1 189 ? 13.323 -3.114 -10.134 1.00 95.19 189 LEU A C 1
ATOM 1482 O O . LEU A 1 189 ? 13.044 -1.944 -9.887 1.00 95.19 189 LEU A O 1
ATOM 1486 N N . ILE A 1 190 ? 13.263 -3.619 -11.361 1.00 95.50 190 ILE A N 1
ATOM 1487 C CA . ILE A 1 190 ? 12.786 -2.890 -12.537 1.00 95.50 190 ILE A CA 1
ATOM 1488 C C . ILE A 1 190 ? 11.477 -3.528 -12.978 1.00 95.50 190 ILE A C 1
ATOM 1490 O O . ILE A 1 190 ? 11.423 -4.739 -13.188 1.00 95.50 190 ILE A O 1
ATOM 1494 N N . GLN A 1 191 ? 10.430 -2.731 -13.147 1.00 94.62 191 GLN A N 1
ATOM 1495 C CA . GLN A 1 191 ? 9.125 -3.203 -13.595 1.00 94.62 191 GLN A CA 1
ATOM 1496 C C . GLN A 1 191 ? 8.655 -2.391 -14.793 1.00 94.62 191 GLN A C 1
ATOM 1498 O O . GLN A 1 191 ? 8.901 -1.188 -14.879 1.00 94.62 191 GLN A O 1
ATOM 1503 N N . ALA A 1 192 ? 7.965 -3.044 -15.718 1.00 93.31 192 ALA A N 1
ATOM 1504 C CA . ALA A 1 192 ? 7.320 -2.345 -16.813 1.00 93.31 192 ALA A CA 1
ATOM 1505 C C . ALA A 1 192 ? 6.226 -1.412 -16.269 1.00 93.31 192 ALA A C 1
ATOM 1507 O O . ALA A 1 192 ? 5.446 -1.813 -15.405 1.00 93.31 192 ALA A O 1
ATOM 1508 N N . TYR A 1 193 ? 6.169 -0.172 -16.759 1.00 90.44 193 TYR A N 1
ATOM 1509 C CA . TYR A 1 193 ? 5.240 0.836 -16.253 1.00 90.44 193 TYR A CA 1
ATOM 1510 C C . TYR A 1 193 ? 4.640 1.641 -17.402 1.00 90.44 193 TYR A C 1
ATOM 1512 O O . TYR A 1 193 ? 5.257 2.568 -17.913 1.00 90.44 193 TYR A O 1
ATOM 1520 N N . GLY A 1 194 ? 3.418 1.294 -17.806 1.00 81.75 194 GLY A N 1
ATOM 1521 C CA . GLY A 1 194 ? 2.741 1.941 -18.930 1.00 81.75 194 GLY A CA 1
ATOM 1522 C C . GLY A 1 194 ? 3.313 1.528 -20.293 1.00 81.75 194 GLY A C 1
ATOM 1523 O O . GLY A 1 194 ? 4.523 1.498 -20.523 1.00 81.75 194 GLY A O 1
ATOM 1524 N N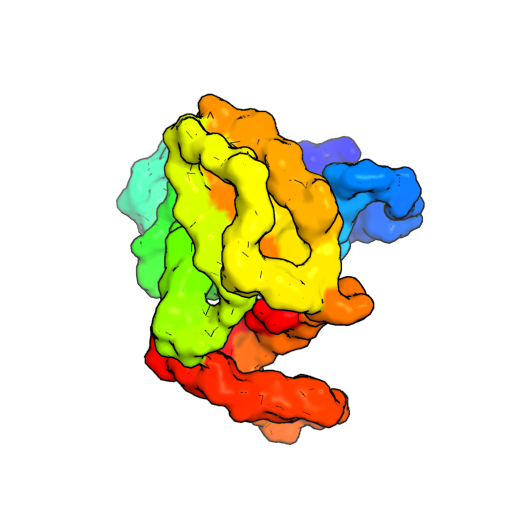 . VAL A 1 195 ? 2.419 1.187 -21.219 1.00 77.19 195 VAL A N 1
ATOM 1525 C CA . VAL A 1 195 ? 2.798 0.774 -22.578 1.00 77.19 195 VAL A CA 1
ATOM 1526 C C . VAL A 1 195 ? 2.973 2.019 -23.450 1.00 77.19 195 VAL A C 1
ATOM 1528 O O . VAL A 1 195 ? 4.094 2.484 -23.631 1.00 77.19 195 VAL A O 1
ATOM 1531 N N . HIS A 1 196 ? 1.867 2.623 -23.899 1.00 72.75 196 HIS A N 1
ATOM 1532 C CA . HIS A 1 196 ? 1.850 3.837 -24.736 1.00 72.75 196 HIS A CA 1
ATOM 1533 C C . HIS A 1 196 ? 1.337 5.084 -24.009 1.00 72.75 196 HIS A C 1
ATOM 1535 O O . HIS A 1 196 ? 1.610 6.205 -24.428 1.00 72.75 196 HIS A O 1
ATOM 1541 N N . GLN A 1 197 ? 0.597 4.885 -22.920 1.00 75.88 197 GLN A N 1
ATOM 1542 C CA . GLN A 1 197 ? 0.062 5.942 -22.072 1.00 75.88 197 GLN A CA 1
ATOM 1543 C C . GLN A 1 197 ? 0.672 5.834 -20.670 1.00 75.88 197 GLN A C 1
ATOM 1545 O O . GLN A 1 197 ? 1.122 4.747 -20.284 1.00 75.88 197 GLN A O 1
ATOM 1550 N N . PRO A 1 198 ? 0.701 6.938 -19.899 1.00 75.75 198 PRO A N 1
ATOM 1551 C CA . PRO A 1 198 ? 1.046 6.881 -18.486 1.00 75.75 198 PRO A CA 1
ATOM 1552 C C . PRO A 1 198 ? 0.184 5.830 -17.786 1.00 75.75 198 PRO A C 1
ATOM 1554 O O . PRO A 1 198 ? -1.021 5.769 -18.034 1.00 75.75 198 PRO A O 1
ATOM 1557 N N . ALA A 1 199 ? 0.795 5.001 -16.937 1.00 80.25 199 ALA A N 1
ATOM 1558 C CA . ALA A 1 199 ? 0.022 4.047 -16.156 1.00 80.25 199 ALA A CA 1
ATOM 1559 C C . ALA A 1 199 ? -0.963 4.809 -15.259 1.00 80.25 199 ALA A C 1
ATOM 1561 O O . ALA A 1 199 ? -0.605 5.822 -14.653 1.00 80.25 199 ALA A O 1
ATOM 1562 N N . GLN A 1 200 ? -2.201 4.330 -15.215 1.00 82.06 200 GLN A N 1
ATOM 1563 C CA . GLN A 1 200 ? -3.242 4.859 -14.347 1.00 82.06 200 GLN A CA 1
ATOM 1564 C C . GLN A 1 200 ? -3.426 3.880 -13.200 1.00 82.06 200 GLN A C 1
ATOM 1566 O O . GLN A 1 200 ? -3.597 2.689 -13.449 1.00 82.06 200 GLN A O 1
ATOM 1571 N N . THR A 1 201 ? -3.368 4.388 -11.972 1.00 83.38 201 THR A N 1
ATOM 1572 C CA . THR A 1 201 ? -3.590 3.572 -10.781 1.00 83.38 201 THR A CA 1
ATOM 1573 C C . THR A 1 201 ? -5.080 3.509 -10.485 1.00 83.38 201 THR A C 1
ATOM 1575 O O . THR A 1 201 ? -5.708 4.554 -10.301 1.00 83.38 201 THR A O 1
ATOM 1578 N N . TYR A 1 202 ? -5.633 2.304 -10.381 1.00 84.19 202 TYR A N 1
ATOM 1579 C CA . TYR A 1 202 ? -7.019 2.096 -9.958 1.00 84.19 202 TYR A CA 1
ATOM 1580 C C . TYR A 1 202 ? -7.061 1.485 -8.562 1.00 84.19 202 TYR A C 1
ATOM 1582 O O . TYR A 1 202 ? -6.409 0.478 -8.291 1.00 84.19 202 TYR A O 1
ATOM 1590 N N . VAL A 1 203 ? -7.822 2.110 -7.663 1.00 85.38 203 VAL A N 1
ATOM 1591 C CA . VAL A 1 203 ? -7.932 1.691 -6.261 1.00 85.38 203 VAL A CA 1
ATOM 1592 C C . VAL A 1 203 ? -9.273 1.011 -6.039 1.00 85.38 203 VAL A C 1
ATOM 1594 O O . VAL A 1 203 ? -10.315 1.608 -6.293 1.00 85.38 203 VAL A O 1
ATOM 1597 N N . ILE A 1 204 ? -9.247 -0.219 -5.531 1.00 86.00 204 ILE A N 1
ATOM 1598 C CA . ILE A 1 204 ? -10.451 -1.008 -5.260 1.00 86.00 204 ILE A CA 1
ATOM 1599 C C . ILE A 1 204 ? -10.506 -1.324 -3.775 1.00 86.00 204 ILE A C 1
ATOM 1601 O O . ILE A 1 204 ? -9.655 -2.077 -3.296 1.00 86.00 204 ILE A O 1
ATOM 1605 N N . PRO A 1 205 ? -11.485 -0.786 -3.037 1.00 85.31 205 PRO A N 1
ATOM 1606 C CA . PRO A 1 205 ? -11.660 -1.128 -1.638 1.00 85.31 205 PRO A CA 1
ATOM 1607 C C . PRO A 1 205 ? -12.221 -2.549 -1.490 1.00 85.31 205 PRO A C 1
ATOM 1609 O O . PRO A 1 205 ? -13.048 -2.992 -2.289 1.00 85.31 205 PRO A O 1
ATOM 1612 N N . PHE A 1 206 ? -11.799 -3.240 -0.436 1.00 84.69 206 PHE A N 1
ATOM 1613 C CA . PHE A 1 206 ? -12.400 -4.482 0.044 1.00 84.69 206 PHE A CA 1
ATOM 1614 C C . PHE A 1 206 ? -12.770 -4.329 1.536 1.00 84.69 206 PHE A C 1
ATOM 1616 O O . PHE A 1 206 ? -12.129 -3.535 2.238 1.00 84.69 206 PHE A O 1
ATOM 1623 N N . PRO A 1 207 ? -13.818 -5.014 2.031 1.00 82.81 207 PRO A N 1
ATOM 1624 C CA . PRO A 1 207 ? -14.433 -6.222 1.473 1.00 82.81 207 PRO A CA 1
ATOM 1625 C C . PRO A 1 207 ? -15.267 -6.008 0.204 1.00 82.81 207 PRO A C 1
ATOM 1627 O O . PRO A 1 207 ? -15.928 -4.987 0.034 1.00 82.81 207 PRO A O 1
ATOM 1630 N N . LEU A 1 208 ? -15.202 -6.975 -0.719 1.00 73.94 208 LEU A N 1
ATOM 1631 C CA . LEU A 1 208 ? -15.832 -6.878 -2.048 1.00 73.94 208 LEU A CA 1
ATOM 1632 C C . LEU A 1 208 ? -17.348 -7.116 -2.013 1.00 73.94 208 LEU A C 1
ATOM 1634 O O . LEU A 1 208 ? -18.055 -6.718 -2.942 1.00 73.94 208 LEU A O 1
ATOM 1638 N N . LYS A 1 209 ? -17.839 -7.757 -0.945 1.00 69.75 209 LYS A N 1
ATOM 1639 C CA . LYS A 1 209 ? -19.263 -7.990 -0.697 1.00 69.75 209 LYS A CA 1
ATOM 1640 C C . LYS A 1 209 ? -19.947 -6.654 -0.419 1.00 69.75 209 LYS A C 1
ATOM 1642 O O . LYS A 1 209 ? -19.730 -6.039 0.620 1.00 69.75 209 LYS A O 1
ATOM 1647 N N . SER A 1 210 ? -20.789 -6.216 -1.350 1.00 57.53 210 SER A N 1
ATOM 1648 C CA . SER A 1 210 ? -21.702 -5.100 -1.123 1.00 57.53 210 SER A CA 1
ATOM 1649 C C . SER A 1 210 ? -22.741 -5.513 -0.082 1.00 57.53 210 SER A C 1
ATOM 1651 O O . SER A 1 210 ? -23.483 -6.474 -0.303 1.00 57.53 210 SER A O 1
ATOM 1653 N N . ASP A 1 211 ? -22.824 -4.788 1.030 1.00 55.56 211 ASP A N 1
ATOM 1654 C CA . ASP A 1 211 ? -24.001 -4.864 1.888 1.00 55.56 211 ASP A CA 1
ATOM 1655 C C . ASP A 1 211 ? -25.211 -4.395 1.047 1.00 55.56 211 ASP A C 1
ATOM 1657 O O . ASP A 1 211 ? -25.153 -3.313 0.455 1.00 55.56 211 ASP A O 1
ATOM 1661 N N . PRO A 1 212 ? -26.303 -5.175 0.928 1.00 53.69 212 PRO A N 1
ATOM 1662 C CA . PRO A 1 212 ? -27.470 -4.794 0.125 1.00 53.69 212 PRO A CA 1
ATOM 1663 C C . PRO A 1 212 ? -28.108 -3.456 0.550 1.00 53.69 212 PRO A C 1
ATOM 1665 O O . PRO A 1 212 ? -28.919 -2.895 -0.192 1.00 53.69 212 PRO A O 1
ATOM 1668 N N . SER A 1 213 ? -27.749 -2.926 1.724 1.00 52.03 213 SER A N 1
ATOM 1669 C CA . SER A 1 213 ? -28.189 -1.624 2.229 1.00 52.03 213 SER A CA 1
ATOM 1670 C C . SER A 1 213 ? -27.416 -0.418 1.663 1.00 52.03 213 SER A C 1
ATOM 1672 O O . SER A 1 213 ? -27.969 0.686 1.613 1.00 52.03 213 SER A O 1
ATOM 1674 N N . THR A 1 214 ? -26.184 -0.588 1.170 1.00 53.16 214 THR A N 1
ATOM 1675 C CA . THR A 1 214 ? -25.376 0.497 0.589 1.00 53.16 214 THR A CA 1
ATOM 1676 C C . THR A 1 214 ? -25.537 0.542 -0.929 1.00 53.16 214 THR A C 1
ATOM 1678 O O . THR A 1 214 ? -24.755 -0.011 -1.694 1.00 53.16 214 THR A O 1
ATOM 1681 N N . LYS A 1 215 ? -26.559 1.273 -1.393 1.00 44.44 215 LYS A N 1
ATOM 1682 C CA . LYS A 1 215 ? -26.756 1.637 -2.812 1.00 44.44 215 LYS A CA 1
ATOM 1683 C C . LYS A 1 215 ? -25.693 2.635 -3.295 1.00 44.44 215 LYS A C 1
ATOM 1685 O O . LYS A 1 215 ? -26.016 3.754 -3.696 1.00 44.44 215 LYS A O 1
ATOM 1690 N N . ILE A 1 216 ? -24.420 2.266 -3.241 1.00 57.31 216 ILE A N 1
ATOM 1691 C CA . ILE A 1 216 ? -23.375 3.000 -3.949 1.00 57.31 216 ILE A CA 1
ATOM 1692 C C . ILE A 1 216 ? -23.554 2.639 -5.424 1.00 57.31 216 ILE A C 1
ATOM 1694 O O . ILE A 1 216 ? -23.599 1.464 -5.776 1.00 57.31 216 ILE A O 1
ATOM 1698 N N . LYS A 1 217 ? -23.739 3.643 -6.287 1.00 55.28 217 LYS A N 1
ATOM 1699 C CA . LYS A 1 217 ? -23.737 3.439 -7.741 1.00 55.28 217 LYS A CA 1
ATOM 1700 C C . LYS A 1 217 ? -22.346 2.941 -8.128 1.00 55.28 217 LYS A C 1
ATOM 1702 O O . LYS A 1 217 ? -21.441 3.755 -8.284 1.00 55.28 217 LYS A O 1
ATOM 1707 N N . GLU A 1 218 ? -22.171 1.626 -8.208 1.00 62.06 218 GLU A N 1
ATOM 1708 C CA . GLU A 1 218 ? -20.896 1.033 -8.599 1.00 62.06 218 GLU A CA 1
ATOM 1709 C C . GLU A 1 218 ? -20.556 1.486 -10.015 1.00 62.06 218 GLU A C 1
ATOM 1711 O O . GLU A 1 218 ? -21.387 1.408 -10.928 1.00 62.06 218 GLU A O 1
ATOM 1716 N N . GLN A 1 219 ? -19.350 2.021 -10.198 1.00 69.12 219 GLN A N 1
ATOM 1717 C CA . GLN A 1 219 ? -18.920 2.428 -11.523 1.00 69.12 219 GLN A CA 1
ATOM 1718 C C . GLN A 1 219 ? -18.682 1.169 -12.374 1.00 69.12 219 GLN A C 1
ATOM 1720 O O . GLN A 1 219 ? -18.263 0.137 -11.844 1.00 69.12 219 GLN A O 1
ATOM 1725 N N . PRO A 1 220 ? -18.886 1.223 -13.702 1.00 71.00 220 PRO A N 1
ATOM 1726 C CA . PRO A 1 220 ? -18.653 0.071 -14.578 1.00 71.00 220 PRO A CA 1
ATOM 1727 C C . PRO A 1 220 ? -17.233 -0.508 -14.457 1.00 71.00 220 PRO A C 1
ATOM 1729 O O . PRO A 1 220 ? -17.041 -1.716 -14.574 1.00 71.00 220 PRO A O 1
ATOM 1732 N N . MET A 1 221 ? -16.245 0.354 -14.188 1.00 73.06 221 MET A N 1
ATOM 1733 C CA . MET A 1 221 ? -14.849 -0.040 -13.977 1.00 73.06 221 MET A CA 1
ATOM 1734 C C . MET A 1 221 ? -14.645 -0.806 -12.666 1.00 73.06 221 MET A C 1
ATOM 1736 O O . MET A 1 221 ? -13.888 -1.774 -12.650 1.00 73.06 221 MET A O 1
ATOM 1740 N N . ASP A 1 222 ? -15.351 -0.437 -11.594 1.00 75.81 222 ASP A N 1
ATOM 1741 C CA . ASP A 1 222 ? -15.262 -1.140 -10.310 1.00 75.81 222 ASP A CA 1
ATOM 1742 C C . ASP A 1 222 ? -15.740 -2.583 -10.477 1.00 75.81 222 ASP A C 1
ATOM 1744 O O . ASP A 1 222 ? -15.055 -3.519 -10.078 1.00 75.81 222 ASP A O 1
ATOM 1748 N N . LEU A 1 223 ? -16.874 -2.779 -11.156 1.00 76.81 223 LEU A N 1
ATOM 1749 C CA . LEU A 1 223 ? -17.411 -4.103 -11.483 1.00 76.81 223 LEU A CA 1
ATOM 1750 C C . LEU A 1 223 ? -16.445 -4.929 -12.339 1.00 76.81 223 LEU A C 1
ATOM 1752 O O . LEU A 1 223 ? -16.294 -6.131 -12.112 1.00 76.81 223 LEU A O 1
ATOM 1756 N N . LEU A 1 224 ? -15.784 -4.301 -13.314 1.00 82.38 224 LEU A N 1
ATOM 1757 C CA . LEU A 1 224 ? -14.807 -4.973 -14.168 1.00 82.38 224 LEU A CA 1
ATOM 1758 C C . LEU A 1 224 ? -13.639 -5.514 -13.340 1.00 82.38 224 LEU A C 1
ATOM 1760 O O . LEU A 1 224 ? -13.293 -6.690 -13.454 1.00 82.38 224 LEU A O 1
ATOM 1764 N N . PHE A 1 225 ? -13.045 -4.674 -12.493 1.00 81.69 225 PHE A N 1
ATOM 1765 C CA . PHE A 1 225 ? -11.889 -5.090 -11.718 1.00 81.69 225 PHE A CA 1
ATOM 1766 C C . PHE A 1 225 ? -12.248 -5.996 -10.534 1.00 81.69 225 PHE A C 1
ATOM 1768 O O . PHE A 1 225 ? -11.501 -6.932 -10.262 1.00 81.69 225 PHE A O 1
ATOM 1775 N N . LYS A 1 226 ? -13.401 -5.806 -9.877 1.00 81.50 226 LYS A N 1
ATOM 1776 C CA . LYS A 1 226 ? -13.913 -6.739 -8.853 1.00 81.50 226 LYS A CA 1
ATOM 1777 C C . LYS A 1 226 ? -14.022 -8.166 -9.397 1.00 81.50 226 LYS A C 1
ATOM 1779 O O . LYS A 1 226 ? -13.697 -9.123 -8.702 1.00 81.50 226 LYS A O 1
ATOM 1784 N N . ASN A 1 227 ? -14.437 -8.301 -10.657 1.00 83.44 227 ASN A N 1
ATOM 1785 C CA . ASN A 1 227 ? -14.566 -9.587 -11.342 1.00 83.44 227 ASN A CA 1
ATOM 1786 C C . ASN A 1 227 ? -13.264 -10.078 -11.995 1.00 83.44 227 ASN A C 1
ATOM 1788 O O . ASN A 1 227 ? -13.249 -11.165 -12.577 1.00 83.44 227 ASN A O 1
ATOM 1792 N N . HIS A 1 228 ? -12.173 -9.311 -11.915 1.00 88.38 228 HIS A N 1
ATOM 1793 C CA . HIS A 1 228 ? -10.902 -9.685 -12.519 1.00 88.38 228 HIS A CA 1
ATOM 1794 C C . HIS A 1 228 ? -10.336 -10.948 -11.857 1.00 88.38 228 HIS A C 1
ATOM 1796 O O . HIS A 1 228 ? -10.324 -11.082 -10.631 1.00 88.38 228 HIS A O 1
ATOM 1802 N N . GLN A 1 229 ? -9.804 -11.866 -12.666 1.00 87.19 229 GLN A N 1
ATOM 1803 C CA . GLN A 1 229 ? -9.304 -13.161 -12.194 1.00 87.19 229 GLN A CA 1
ATOM 1804 C C . GLN A 1 229 ? -8.229 -13.015 -11.105 1.00 87.19 229 GLN A C 1
ATOM 1806 O O . GLN A 1 229 ? -8.227 -13.781 -10.146 1.00 87.19 229 GLN A O 1
ATOM 1811 N N . ALA A 1 230 ? -7.363 -12.000 -11.209 1.00 87.81 230 ALA A N 1
ATOM 1812 C CA . ALA A 1 230 ? -6.365 -11.695 -10.180 1.00 87.81 230 ALA A CA 1
ATOM 1813 C C . ALA A 1 230 ? -6.992 -11.400 -8.808 1.00 87.81 230 ALA A C 1
ATOM 1815 O O . ALA A 1 230 ? -6.481 -11.879 -7.804 1.00 87.81 230 ALA A O 1
ATOM 1816 N N . VAL A 1 231 ? -8.100 -10.646 -8.763 1.00 87.75 231 VAL A N 1
ATOM 1817 C CA . VAL A 1 231 ? -8.802 -10.312 -7.511 1.00 87.75 231 VAL A CA 1
ATOM 1818 C C . VAL A 1 231 ? -9.445 -11.557 -6.920 1.00 87.75 231 VAL A C 1
ATOM 1820 O O . VAL A 1 231 ? -9.326 -11.793 -5.724 1.00 87.75 231 VAL A O 1
ATOM 1823 N N . ARG A 1 232 ? -10.079 -12.382 -7.760 1.00 86.00 232 ARG A N 1
ATOM 1824 C CA . ARG A 1 232 ? -10.702 -13.639 -7.324 1.00 86.00 232 ARG A CA 1
ATOM 1825 C C . ARG A 1 232 ? -9.673 -14.613 -6.758 1.00 86.00 232 ARG A C 1
ATOM 1827 O O . ARG A 1 232 ? -9.863 -15.112 -5.659 1.00 86.00 232 ARG A O 1
ATOM 1834 N N . CYS A 1 233 ? -8.568 -14.805 -7.477 1.00 87.75 233 CYS A N 1
ATOM 1835 C CA . CYS A 1 233 ? -7.444 -15.626 -7.037 1.00 87.75 233 CYS A CA 1
ATOM 1836 C C . CYS A 1 233 ? -6.855 -15.089 -5.725 1.00 87.75 233 CYS A C 1
ATOM 1838 O O . CYS A 1 233 ? -6.655 -15.833 -4.773 1.00 87.75 233 CYS A O 1
ATOM 1840 N N . LEU A 1 234 ? -6.656 -13.771 -5.624 1.00 87.62 234 LEU A N 1
ATOM 1841 C CA . LEU A 1 234 ? -6.158 -13.152 -4.400 1.00 87.62 234 LEU A CA 1
ATOM 1842 C C . LEU A 1 234 ? -7.125 -13.307 -3.216 1.00 87.62 234 LEU A C 1
ATOM 1844 O O . LEU A 1 234 ? -6.672 -13.484 -2.087 1.00 87.62 234 LEU A O 1
ATOM 1848 N N . GLY A 1 235 ? -8.435 -13.277 -3.473 1.00 84.81 235 GLY A N 1
ATOM 1849 C CA . GLY A 1 235 ? -9.481 -13.531 -2.483 1.00 84.81 235 GLY A CA 1
ATOM 1850 C C . GLY A 1 235 ? -9.335 -14.883 -1.789 1.00 84.81 235 GLY A C 1
ATOM 1851 O O . GLY A 1 235 ? -9.545 -14.960 -0.582 1.00 84.81 235 GLY A O 1
ATOM 1852 N N . GLU A 1 236 ? -8.895 -15.912 -2.516 1.00 83.00 236 GLU A N 1
ATOM 1853 C CA . GLU A 1 236 ? -8.643 -17.251 -1.966 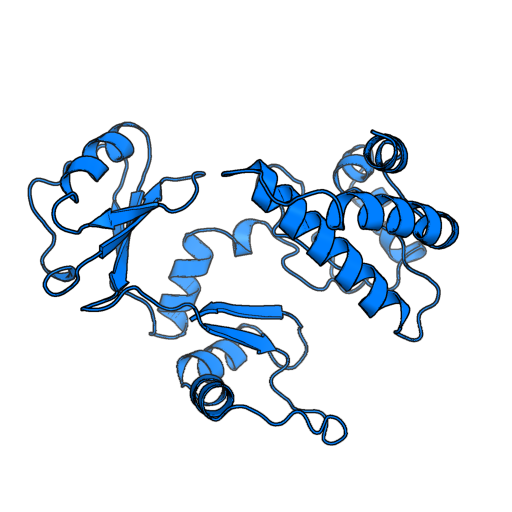1.00 83.00 236 GLU A CA 1
ATOM 1854 C C . GLU A 1 236 ? -7.420 -17.285 -1.033 1.00 83.00 236 GLU A C 1
ATOM 1856 O O . GLU A 1 236 ? -7.397 -18.063 -0.081 1.00 83.00 236 GLU A O 1
ATOM 1861 N N . PHE A 1 237 ? -6.417 -16.430 -1.270 1.00 83.25 237 PHE A N 1
ATOM 1862 C CA . PHE A 1 237 ? -5.170 -16.414 -0.493 1.00 83.25 237 PHE A CA 1
ATOM 1863 C C . PHE A 1 237 ? -5.155 -15.414 0.669 1.00 83.25 237 PHE A C 1
ATOM 1865 O O . PHE A 1 237 ? -4.459 -15.654 1.653 1.00 83.25 237 PHE A O 1
ATOM 1872 N N . VAL A 1 238 ? -5.855 -14.278 0.554 1.00 79.75 238 VAL A N 1
ATOM 1873 C CA . VAL A 1 238 ? -5.698 -13.121 1.466 1.00 79.75 238 VAL A CA 1
ATOM 1874 C C . VAL A 1 238 ? -6.995 -12.751 2.208 1.00 79.75 238 VAL A C 1
ATOM 1876 O O . VAL A 1 238 ? -7.048 -11.725 2.874 1.00 79.75 238 VAL A O 1
ATOM 1879 N N . ASP A 1 239 ? -8.026 -13.600 2.161 1.00 83.19 239 ASP A N 1
ATOM 1880 C CA . ASP A 1 239 ? -9.328 -13.391 2.824 1.00 83.19 239 ASP A CA 1
ATOM 1881 C C . ASP A 1 239 ? -9.853 -11.949 2.679 1.00 83.19 239 ASP A C 1
ATOM 1883 O O . ASP A 1 239 ? -10.077 -11.209 3.642 1.00 83.19 239 ASP A O 1
ATOM 1887 N N . LEU A 1 240 ? -10.030 -11.533 1.422 1.00 84.00 240 LEU A N 1
ATOM 1888 C CA . LEU A 1 240 ? -10.526 -10.196 1.083 1.00 84.00 240 LEU A CA 1
ATOM 1889 C C . LEU A 1 240 ? -11.981 -9.968 1.525 1.00 84.00 240 LEU A C 1
ATOM 1891 O O . LEU A 1 240 ? -12.462 -8.844 1.450 1.00 84.00 240 LEU A O 1
ATOM 1895 N N . ASP A 1 241 ? -12.690 -11.013 1.951 1.00 82.44 241 ASP A N 1
ATOM 1896 C CA . ASP A 1 241 ? -14.099 -10.953 2.334 1.00 82.44 241 ASP A CA 1
ATOM 1897 C C . ASP A 1 241 ? -14.308 -10.542 3.792 1.00 82.44 241 ASP A C 1
ATOM 1899 O O . ASP A 1 241 ? -15.288 -9.860 4.095 1.00 82.44 241 ASP A O 1
ATOM 1903 N N . HIS A 1 242 ? -13.419 -10.972 4.690 1.00 80.50 242 HIS A N 1
ATOM 1904 C CA . HIS A 1 242 ? -13.524 -10.695 6.127 1.00 80.50 242 HIS A CA 1
ATOM 1905 C C . HIS A 1 242 ? -12.476 -9.691 6.620 1.00 80.50 242 HIS A C 1
ATOM 1907 O O . HIS A 1 242 ? -12.468 -9.337 7.800 1.00 80.50 242 HIS A O 1
ATOM 1913 N N . ASN A 1 243 ? -11.608 -9.214 5.728 1.00 81.00 243 ASN A N 1
ATOM 1914 C CA . ASN A 1 243 ? -10.622 -8.180 6.011 1.00 81.00 243 ASN A CA 1
ATOM 1915 C C . ASN A 1 243 ? -11.003 -6.849 5.341 1.00 81.00 243 ASN A C 1
ATOM 1917 O O . ASN A 1 243 ? -11.928 -6.776 4.534 1.00 81.00 243 ASN A O 1
ATOM 1921 N N . CYS A 1 244 ? -10.288 -5.779 5.679 1.00 82.94 244 CYS A N 1
ATOM 1922 C CA . CYS A 1 244 ? -10.501 -4.453 5.115 1.00 82.94 244 CYS A CA 1
ATOM 1923 C C . CYS A 1 244 ? -9.210 -3.872 4.541 1.00 82.94 244 CYS A C 1
ATOM 1925 O O . CYS A 1 244 ? -8.124 -4.036 5.101 1.00 82.94 244 CYS A O 1
ATOM 1927 N N . GLY A 1 245 ? -9.339 -3.136 3.444 1.00 83.94 245 GLY A N 1
ATOM 1928 C CA . GLY A 1 245 ? -8.213 -2.479 2.802 1.00 83.94 245 GLY A CA 1
ATOM 1929 C C . GLY A 1 245 ? -8.540 -2.083 1.376 1.00 83.94 245 GLY A C 1
ATOM 1930 O O . GLY A 1 245 ? -9.702 -1.912 1.008 1.00 83.94 245 GLY A O 1
ATOM 1931 N N . TYR A 1 246 ? -7.501 -1.922 0.567 1.00 85.62 246 TYR A N 1
ATOM 1932 C CA . TYR A 1 246 ? -7.658 -1.655 -0.851 1.00 85.62 246 TYR A CA 1
ATOM 1933 C C . TYR A 1 246 ? -6.580 -2.356 -1.673 1.00 85.62 246 TYR A C 1
ATOM 1935 O O . TYR A 1 246 ? -5.466 -2.595 -1.208 1.00 85.62 246 TYR A O 1
ATOM 1943 N N . LEU A 1 247 ? -6.929 -2.675 -2.914 1.00 86.31 247 LEU A N 1
ATOM 1944 C CA . LEU A 1 247 ? -6.016 -3.149 -3.941 1.00 86.31 247 LEU A CA 1
ATOM 1945 C C . LEU A 1 247 ? -5.692 -2.000 -4.890 1.00 86.31 247 LEU A C 1
ATOM 1947 O O . LEU A 1 247 ? -6.561 -1.190 -5.205 1.00 86.31 247 LEU A O 1
ATOM 1951 N N . THR A 1 248 ? -4.450 -1.950 -5.357 1.00 85.44 248 THR A N 1
ATOM 1952 C CA . THR A 1 248 ? -4.001 -0.997 -6.376 1.00 85.44 248 THR A CA 1
ATOM 1953 C C . THR A 1 248 ? -3.633 -1.753 -7.647 1.00 85.44 248 THR A C 1
ATOM 1955 O O . THR A 1 248 ? -2.748 -2.611 -7.594 1.00 85.44 248 THR A O 1
ATOM 1958 N N . PHE A 1 249 ? -4.299 -1.423 -8.751 1.00 76.94 249 PHE A N 1
ATOM 1959 C CA . PHE A 1 249 ? -4.036 -1.927 -10.102 1.00 76.94 249 PHE A CA 1
ATOM 1960 C C . PHE A 1 249 ? -3.223 -0.921 -10.906 1.00 76.94 249 PHE A C 1
ATOM 1962 O O . PHE A 1 249 ? -3.528 0.288 -10.776 1.00 76.94 249 PHE A O 1
#

InterPro domains:
  IPR028097 FAM91, C-terminal domain [PF14648] (1-249)
  IPR039199 FAM91 [PTHR28441] (1-249)

Foldseek 3Di:
DVLVVCCPLQKDWQVCVVVNLVVLVVLQPPDCPDDDPVNVVNVVSVVVSVVLVVVVVDPDPTDMDGHQVVLVVDDLVVSQVVCLVPDQEAEDPDQDDPPGDFNPDPPSPYADNRDNCCVDPVVVVVLCVQLVDDFDKDKFFAPDADPDQDPSQPQAQWKFKDWPPDDTDIDGSVCVRVVNV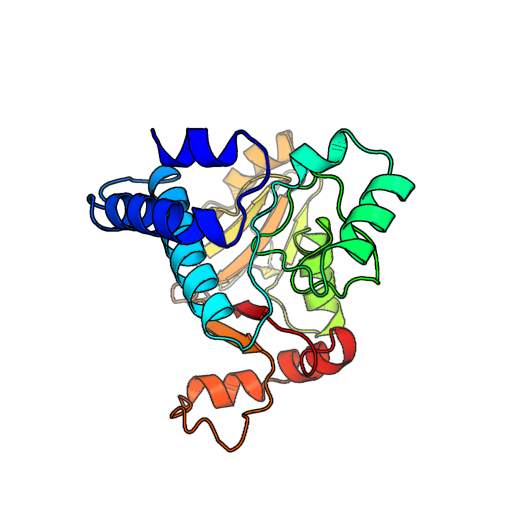SSNPTIMMIGGAHRPDGHDKDKAKDPPDDDPPDPDVQDPVNVVVCPDSSVVSVCVVPVRNPGTDIDID

pLDDT: mean 81.66, std 12.19, range [41.0, 95.88]

Organism: Anoplophora glabripennis (NCBI:txid217634)